Protein AF-A0A9P8I2U4-F1 (afdb_monomer_lite)

Structure (mmCIF, N/CA/C/O backbone):
data_AF-A0A9P8I2U4-F1
#
_entry.id   AF-A0A9P8I2U4-F1
#
loop_
_atom_site.group_PDB
_atom_site.id
_atom_site.type_symbol
_atom_site.label_atom_id
_atom_site.label_alt_id
_atom_site.label_comp_id
_atom_site.label_asym_id
_atom_site.label_entity_id
_atom_site.label_seq_id
_atom_site.pdbx_PDB_ins_code
_atom_site.Cartn_x
_atom_site.Cartn_y
_atom_site.Cartn_z
_atom_site.occupancy
_atom_site.B_iso_or_equiv
_atom_site.auth_seq_id
_atom_site.auth_comp_id
_atom_site.auth_asym_id
_atom_site.auth_atom_id
_atom_site.pdbx_PDB_model_num
ATOM 1 N N . MET A 1 1 ? 5.547 14.149 -91.125 1.00 41.09 1 MET A N 1
ATOM 2 C CA . MET A 1 1 ? 6.626 14.632 -90.232 1.00 41.09 1 MET A CA 1
ATOM 3 C C . MET A 1 1 ? 6.365 14.098 -88.829 1.00 41.09 1 MET A C 1
ATOM 5 O O . MET A 1 1 ? 5.504 14.630 -88.145 1.00 41.09 1 MET A O 1
ATOM 9 N N . TYR A 1 2 ? 7.044 13.021 -88.424 1.00 32.56 2 TYR A N 1
ATOM 10 C CA . TYR A 1 2 ? 6.927 12.451 -87.076 1.00 32.56 2 TYR A CA 1
ATOM 11 C C . TYR A 1 2 ? 8.069 12.975 -86.199 1.00 32.56 2 TYR A C 1
ATOM 13 O O . TYR A 1 2 ? 9.240 12.754 -86.504 1.00 32.56 2 TYR A O 1
ATOM 21 N N . LYS A 1 3 ? 7.724 13.695 -85.126 1.00 40.25 3 LYS A N 1
ATOM 22 C CA . LYS A 1 3 ? 8.670 14.173 -84.111 1.00 40.25 3 LYS A CA 1
ATOM 23 C C . LYS A 1 3 ? 8.868 13.063 -83.074 1.00 40.25 3 LYS A C 1
ATOM 25 O O . LYS A 1 3 ? 7.935 12.682 -82.376 1.00 40.25 3 LYS A O 1
ATOM 30 N N . LYS A 1 4 ? 10.088 12.532 -83.026 1.00 45.44 4 LYS A N 1
ATOM 31 C CA . LYS A 1 4 ? 10.566 11.498 -82.099 1.00 45.44 4 LYS A CA 1
ATOM 32 C C . LYS A 1 4 ? 10.656 12.108 -80.691 1.00 45.44 4 LYS A C 1
ATOM 34 O O . LYS A 1 4 ? 11.435 13.037 -80.490 1.00 45.44 4 LYS A O 1
ATOM 39 N N . LEU A 1 5 ? 9.844 11.637 -79.742 1.00 41.38 5 LEU A N 1
ATOM 40 C CA . LEU A 1 5 ? 9.942 12.037 -78.333 1.00 41.38 5 LEU A CA 1
ATOM 41 C C . LEU A 1 5 ? 11.050 11.223 -77.655 1.00 41.38 5 LEU A C 1
ATOM 43 O O . LEU A 1 5 ? 11.054 9.994 -77.697 1.00 41.38 5 LEU A O 1
ATOM 47 N N . SER A 1 6 ? 12.020 11.947 -77.099 1.00 55.62 6 SER A N 1
ATOM 48 C CA . SER A 1 6 ? 13.193 11.427 -76.399 1.00 55.62 6 SER A CA 1
ATOM 49 C C . SER A 1 6 ? 12.814 10.950 -74.995 1.00 55.62 6 SER A C 1
ATOM 51 O O . SER A 1 6 ? 12.169 11.678 -74.243 1.00 55.62 6 SER A O 1
ATOM 53 N N . SER A 1 7 ? 13.227 9.730 -74.658 1.00 49.22 7 SER A N 1
ATOM 54 C CA . SER A 1 7 ? 13.095 9.110 -73.339 1.00 49.22 7 SER A CA 1
ATOM 55 C C . SER A 1 7 ? 14.056 9.774 -72.348 1.00 49.22 7 SER A C 1
ATOM 57 O O . SER A 1 7 ? 15.265 9.565 -72.431 1.00 49.22 7 SER A O 1
ATOM 59 N N . ALA A 1 8 ? 13.530 10.555 -71.404 1.00 49.94 8 ALA A N 1
ATOM 60 C CA . ALA A 1 8 ? 14.299 11.071 -70.275 1.00 49.94 8 ALA A CA 1
ATOM 61 C C . ALA A 1 8 ? 14.446 9.979 -69.202 1.00 49.94 8 ALA A C 1
ATOM 63 O O . ALA A 1 8 ? 13.454 9.458 -68.693 1.00 49.94 8 ALA A O 1
ATOM 64 N N . ALA A 1 9 ? 15.689 9.619 -68.882 1.00 55.16 9 ALA A N 1
ATOM 65 C CA . ALA A 1 9 ? 16.017 8.672 -67.826 1.00 55.16 9 ALA A CA 1
ATOM 66 C C . ALA A 1 9 ? 15.686 9.273 -66.448 1.00 55.16 9 ALA A C 1
ATOM 68 O O . ALA A 1 9 ? 16.206 10.324 -66.076 1.00 55.16 9 ALA A O 1
ATOM 69 N N . PHE A 1 10 ? 14.819 8.596 -65.694 1.00 48.56 10 PHE A N 1
ATOM 70 C CA . PHE A 1 10 ? 14.560 8.888 -64.287 1.00 48.56 10 PHE A CA 1
ATOM 71 C C . PHE A 1 10 ? 15.729 8.357 -63.445 1.00 48.56 10 PHE A C 1
ATOM 73 O O . PHE A 1 10 ? 15.829 7.155 -63.201 1.00 48.56 10 PHE A O 1
ATOM 80 N N . SER A 1 11 ? 16.613 9.246 -62.994 1.00 51.88 11 SER A N 1
ATOM 81 C CA . SER A 1 11 ? 17.594 8.923 -61.953 1.00 51.88 11 SER A CA 1
ATOM 82 C C . SER A 1 11 ? 16.882 8.820 -60.605 1.00 51.88 11 SER A C 1
ATOM 84 O O . SER A 1 11 ? 16.356 9.812 -60.099 1.00 51.88 11 SER A O 1
ATOM 86 N N . GLN A 1 12 ? 16.851 7.619 -60.022 1.00 56.97 12 GLN A N 1
ATOM 87 C CA . GLN A 1 12 ? 16.386 7.419 -58.649 1.00 56.97 12 GLN A CA 1
ATOM 88 C C . GLN A 1 12 ? 17.322 8.151 -57.671 1.00 56.97 12 GLN A C 1
ATOM 90 O O . GLN A 1 12 ? 18.536 7.945 -57.731 1.00 56.97 12 GLN A O 1
ATOM 95 N N . PRO A 1 13 ? 16.796 8.979 -56.751 1.00 58.47 13 PRO A N 1
ATOM 96 C CA . PRO A 1 13 ? 17.609 9.577 -55.704 1.00 58.47 13 PRO A CA 1
ATOM 97 C C . PRO A 1 13 ? 18.122 8.483 -54.758 1.00 58.47 13 PRO A C 1
ATOM 99 O O . PRO A 1 13 ? 17.340 7.729 -54.176 1.00 58.47 13 PRO A O 1
ATOM 102 N N . GLN A 1 14 ? 19.447 8.406 -54.606 1.00 59.34 14 GLN A N 1
ATOM 103 C CA . GLN A 1 14 ? 20.114 7.632 -53.560 1.00 59.34 14 GLN A CA 1
ATOM 104 C C . GLN A 1 14 ? 19.562 8.079 -52.200 1.00 59.34 14 GLN A C 1
ATOM 106 O O . GLN A 1 14 ? 19.830 9.191 -51.746 1.00 59.34 14 GLN A O 1
ATOM 111 N N . ARG A 1 15 ? 18.765 7.219 -51.555 1.00 54.53 15 ARG A N 1
ATOM 112 C CA . ARG A 1 15 ? 18.375 7.392 -50.153 1.00 54.53 15 ARG A CA 1
ATOM 113 C C . ARG A 1 15 ? 19.651 7.381 -49.319 1.00 54.53 15 ARG A C 1
ATOM 115 O O . ARG A 1 15 ? 20.286 6.337 -49.188 1.00 54.53 15 ARG A O 1
ATOM 122 N N . ALA A 1 16 ? 20.012 8.542 -48.778 1.00 62.97 16 ALA A N 1
ATOM 123 C CA . ALA A 1 16 ? 20.972 8.635 -47.692 1.00 62.97 16 ALA A CA 1
ATOM 124 C C . ALA A 1 16 ? 20.535 7.652 -46.599 1.00 62.97 16 ALA A C 1
ATOM 126 O O . ALA A 1 16 ? 19.365 7.652 -46.205 1.00 62.97 16 ALA A O 1
ATOM 127 N N . ALA A 1 17 ? 21.448 6.775 -46.182 1.00 59.56 17 ALA A N 1
ATOM 128 C CA . ALA A 1 17 ? 21.233 5.885 -45.055 1.00 59.56 17 ALA A CA 1
ATOM 129 C C . ALA A 1 17 ? 20.883 6.762 -43.849 1.00 59.56 17 ALA A C 1
ATOM 131 O O . ALA A 1 17 ? 21.724 7.506 -43.353 1.00 59.56 17 ALA A O 1
ATOM 132 N N . GLN A 1 18 ? 19.610 6.755 -43.457 1.00 59.97 18 GLN A N 1
ATOM 133 C CA . GLN A 1 18 ? 19.186 7.370 -42.211 1.00 59.97 18 GLN A CA 1
ATOM 134 C C . GLN A 1 18 ? 19.872 6.586 -41.101 1.00 59.97 18 GLN A C 1
ATOM 136 O O . GLN A 1 18 ? 19.628 5.385 -40.976 1.00 59.97 18 GLN A O 1
ATOM 141 N N . ASP A 1 19 ? 20.740 7.261 -40.346 1.00 59.25 19 ASP A N 1
ATOM 142 C CA . ASP A 1 19 ? 21.251 6.771 -39.071 1.00 59.25 19 ASP A CA 1
ATOM 143 C C . ASP A 1 19 ? 20.052 6.318 -38.245 1.00 59.25 19 ASP A C 1
ATOM 145 O O . ASP A 1 19 ? 19.249 7.131 -37.781 1.00 59.25 19 ASP A O 1
ATOM 149 N N . VAL A 1 20 ? 19.878 5.001 -38.141 1.00 71.44 20 VAL A N 1
ATOM 150 C CA . VAL A 1 20 ? 18.867 4.412 -37.276 1.00 71.44 20 VAL A CA 1
ATOM 151 C C . VAL A 1 20 ? 19.338 4.732 -35.861 1.00 71.44 20 VAL A C 1
ATOM 153 O O . VAL A 1 20 ? 20.399 4.237 -35.474 1.00 71.44 20 VAL A O 1
ATOM 156 N N . PRO A 1 21 ? 18.624 5.580 -35.098 1.00 66.94 21 PRO A N 1
ATOM 157 C CA . PRO A 1 21 ? 19.019 5.881 -33.735 1.00 66.94 21 PRO A CA 1
ATOM 158 C C . PRO A 1 21 ? 19.098 4.561 -32.973 1.00 66.94 21 PRO A C 1
ATOM 160 O O . PRO A 1 21 ? 18.118 3.814 -32.902 1.00 66.94 21 PRO A O 1
ATOM 163 N N . VAL A 1 22 ? 20.292 4.254 -32.463 1.00 69.00 22 VAL A N 1
ATOM 164 C CA . VAL A 1 22 ? 20.519 3.085 -31.616 1.00 69.00 22 VAL A CA 1
ATOM 165 C C . VAL A 1 22 ? 19.518 3.185 -30.464 1.00 69.00 22 VAL A C 1
ATOM 167 O O . VAL A 1 22 ? 19.488 4.222 -29.792 1.00 69.00 22 VAL A O 1
ATOM 170 N N . PRO A 1 23 ? 18.649 2.175 -30.260 1.00 63.41 23 PRO A N 1
ATOM 171 C CA . PRO A 1 23 ? 17.709 2.192 -29.153 1.00 63.41 23 PRO A CA 1
ATOM 172 C C . PRO A 1 23 ? 18.491 2.419 -27.858 1.00 63.41 23 PRO A C 1
ATOM 174 O O . PRO A 1 23 ? 19.541 1.792 -27.699 1.00 63.41 23 PRO A O 1
ATOM 177 N N . PRO A 1 24 ? 18.029 3.294 -26.949 1.00 64.38 24 PRO A N 1
ATOM 178 C CA . PRO A 1 24 ? 18.710 3.500 -25.679 1.00 64.38 24 PRO A CA 1
ATOM 179 C C . PRO A 1 24 ? 18.925 2.142 -25.009 1.00 64.38 24 PRO A C 1
ATOM 181 O O . PRO A 1 24 ? 17.968 1.382 -24.827 1.00 64.38 24 PRO A O 1
ATOM 184 N N . GLU A 1 25 ? 20.185 1.819 -24.702 1.00 57.88 25 GLU A N 1
ATOM 185 C CA . GLU A 1 25 ? 20.519 0.613 -23.954 1.00 57.88 25 GLU A CA 1
ATOM 186 C C . GLU A 1 25 ? 19.756 0.670 -22.634 1.00 57.88 25 GLU A C 1
ATOM 188 O O . GLU A 1 25 ? 19.895 1.609 -21.847 1.00 57.88 25 GLU A O 1
ATOM 193 N N . ILE A 1 26 ? 18.878 -0.310 -22.425 1.00 53.03 26 ILE A N 1
ATOM 194 C CA . ILE A 1 26 ? 18.174 -0.440 -21.156 1.00 53.03 26 ILE A CA 1
ATOM 195 C C . ILE A 1 26 ? 19.259 -0.661 -20.102 1.00 53.03 26 ILE A C 1
ATOM 197 O O . ILE A 1 26 ? 20.083 -1.558 -20.308 1.00 53.03 26 ILE A O 1
ATOM 201 N N . PRO A 1 27 ? 19.288 0.126 -19.009 1.00 58.53 27 PRO A N 1
ATOM 202 C CA . PRO A 1 27 ? 20.256 -0.079 -17.944 1.00 58.53 27 PRO A CA 1
ATOM 203 C C . PRO A 1 27 ? 20.257 -1.555 -17.560 1.00 58.53 27 PRO A C 1
ATOM 205 O O . PRO A 1 27 ? 19.211 -2.134 -17.271 1.00 58.53 27 PRO A O 1
ATOM 208 N N . SER A 1 28 ? 21.436 -2.169 -17.633 1.00 61.59 28 SER A N 1
ATOM 209 C CA . SER A 1 28 ? 21.605 -3.622 -17.621 1.00 61.59 28 SER A CA 1
ATOM 210 C C . SER A 1 28 ? 21.180 -4.287 -16.312 1.00 61.59 28 SER A C 1
ATOM 212 O O . SER A 1 28 ? 21.178 -5.514 -16.253 1.00 61.59 28 SER A O 1
ATOM 214 N N . GLN A 1 29 ? 20.860 -3.499 -15.280 1.00 72.25 29 GLN A N 1
ATOM 215 C CA . GLN A 1 29 ? 20.412 -3.953 -13.967 1.00 72.25 29 GLN A CA 1
ATOM 216 C C . GLN A 1 29 ? 19.465 -2.906 -13.361 1.00 72.25 29 GLN A C 1
ATOM 218 O O . GLN A 1 29 ? 19.844 -1.743 -13.196 1.00 72.25 29 GLN A O 1
ATOM 223 N N . PHE A 1 30 ? 18.231 -3.300 -13.038 1.00 78.25 30 PHE A N 1
ATOM 224 C CA . PHE A 1 30 ? 17.301 -2.482 -12.256 1.00 78.25 30 PHE A CA 1
ATOM 225 C C . PHE A 1 30 ? 17.379 -2.934 -10.793 1.00 78.25 30 PHE A C 1
ATOM 227 O O . PHE A 1 30 ? 17.382 -4.129 -10.498 1.00 78.25 30 PHE A O 1
ATOM 234 N N . SER A 1 31 ? 17.465 -1.985 -9.861 1.00 84.19 31 SER A N 1
ATOM 235 C CA . SER A 1 31 ? 17.524 -2.286 -8.430 1.00 84.19 31 SER A CA 1
ATOM 236 C C . SER A 1 31 ? 16.877 -1.181 -7.605 1.00 84.19 31 SER A C 1
ATOM 238 O O . SER A 1 31 ? 16.944 -0.007 -7.972 1.00 84.19 31 SER A O 1
ATOM 240 N N . PHE A 1 32 ? 16.259 -1.555 -6.486 1.00 86.19 32 PHE A N 1
ATOM 241 C CA . PHE A 1 32 ? 15.731 -0.618 -5.498 1.00 86.19 32 PHE A CA 1
ATOM 242 C C . PHE A 1 32 ? 15.808 -1.196 -4.082 1.00 86.19 32 PHE A C 1
ATOM 244 O O . PHE A 1 32 ? 15.853 -2.410 -3.878 1.00 86.19 32 PHE A O 1
ATOM 251 N N . LEU A 1 33 ? 15.831 -0.300 -3.096 1.00 88.62 33 LEU A N 1
ATOM 252 C CA . LEU A 1 33 ? 15.773 -0.630 -1.676 1.00 88.62 33 LEU A CA 1
ATOM 253 C C . LEU A 1 33 ? 14.359 -0.392 -1.155 1.00 88.62 33 LEU A C 1
ATOM 255 O O . LEU A 1 33 ? 13.717 0.582 -1.550 1.00 88.62 33 LEU A O 1
ATOM 259 N N . PHE A 1 34 ? 13.885 -1.251 -0.260 1.00 89.56 34 PHE A N 1
ATOM 260 C CA . PHE A 1 34 ? 12.588 -1.067 0.381 1.00 89.56 34 PHE A CA 1
ATOM 261 C C . PHE A 1 34 ? 12.554 -1.674 1.783 1.00 89.56 34 PHE A C 1
ATOM 263 O O . PHE A 1 34 ? 13.222 -2.668 2.066 1.00 89.56 34 PHE A O 1
ATOM 270 N N . GLN A 1 35 ? 11.752 -1.071 2.654 1.00 89.12 35 GLN A N 1
ATOM 271 C CA . GLN A 1 35 ? 11.532 -1.503 4.030 1.00 89.12 35 GLN A CA 1
ATOM 272 C C . GLN A 1 35 ? 10.028 -1.535 4.295 1.00 89.12 35 GLN A C 1
ATOM 274 O O . GLN A 1 35 ? 9.306 -0.628 3.883 1.00 89.12 35 GLN A O 1
ATOM 279 N N . VAL A 1 36 ? 9.567 -2.570 4.995 1.00 89.81 36 VAL A N 1
ATOM 280 C CA . VAL A 1 36 ? 8.177 -2.692 5.451 1.00 89.81 36 VAL A CA 1
ATOM 281 C C . VAL A 1 36 ? 8.183 -2.703 6.972 1.00 89.81 36 VAL A C 1
ATOM 283 O O . VAL A 1 36 ? 8.644 -3.664 7.581 1.00 89.81 36 VAL A O 1
ATOM 286 N N . SER A 1 37 ? 7.688 -1.628 7.576 1.00 90.44 37 SER A N 1
ATOM 287 C CA . SER A 1 37 ? 7.693 -1.432 9.028 1.00 90.44 37 SER A CA 1
ATOM 288 C C . SER A 1 37 ? 6.282 -1.609 9.595 1.00 90.44 37 SER A C 1
ATOM 290 O O . SER A 1 37 ? 5.377 -0.897 9.153 1.00 90.44 37 SER A O 1
ATOM 292 N N . PRO A 1 38 ? 6.064 -2.516 10.567 1.00 91.62 38 PRO A N 1
ATOM 293 C CA . PRO A 1 38 ? 4.777 -2.631 11.241 1.00 91.62 38 PRO A CA 1
ATOM 294 C C . PRO A 1 38 ? 4.391 -1.328 11.950 1.00 91.62 38 PRO A C 1
ATOM 296 O O . PRO A 1 38 ? 5.201 -0.717 12.656 1.00 91.62 38 PRO A O 1
ATOM 299 N N . LEU A 1 39 ? 3.135 -0.919 11.770 1.00 92.56 39 LEU A N 1
ATOM 300 C CA . LEU A 1 39 ? 2.541 0.251 12.412 1.00 92.56 39 LEU A CA 1
ATOM 301 C C . LEU A 1 39 ? 1.398 -0.185 13.325 1.00 92.56 39 LEU A C 1
ATOM 303 O O . LEU A 1 39 ? 0.452 -0.835 12.885 1.00 92.56 39 LEU A O 1
ATOM 307 N N . ASN A 1 40 ? 1.460 0.234 14.586 1.00 93.38 40 ASN A N 1
ATOM 308 C CA . ASN A 1 40 ? 0.453 -0.069 15.592 1.00 93.38 40 ASN A CA 1
ATOM 309 C C . ASN A 1 40 ? -0.245 1.228 16.041 1.00 93.38 40 ASN A C 1
ATOM 311 O O . ASN A 1 40 ? 0.412 2.133 16.565 1.00 93.38 40 ASN A O 1
ATOM 315 N N . PRO A 1 41 ? -1.572 1.354 15.861 1.00 93.44 41 PRO A N 1
ATOM 316 C CA . PRO A 1 41 ? -2.332 2.468 16.414 1.00 93.44 41 PRO A CA 1
ATOM 317 C C . PRO A 1 41 ? -2.278 2.489 17.949 1.00 93.44 41 PRO A C 1
ATOM 319 O O . PRO A 1 41 ? -2.489 1.472 18.608 1.00 93.44 41 PRO A O 1
ATOM 322 N N . ASN A 1 42 ? -2.057 3.666 18.530 1.00 93.44 42 ASN A N 1
ATOM 323 C CA . ASN A 1 42 ? -2.053 3.908 19.967 1.00 93.44 42 ASN A CA 1
ATOM 324 C C . ASN A 1 42 ? -3.258 4.767 20.375 1.00 93.44 42 ASN A C 1
ATOM 326 O O . ASN A 1 42 ? -3.236 5.998 20.304 1.00 93.44 42 ASN A O 1
ATOM 330 N N . TYR A 1 43 ? -4.305 4.099 20.859 1.00 93.38 43 TYR A N 1
ATOM 331 C CA . TYR A 1 43 ? -5.567 4.744 21.227 1.00 93.38 43 TYR A CA 1
ATOM 332 C C . TYR A 1 43 ? -5.546 5.486 22.570 1.00 93.38 43 TYR A C 1
ATOM 334 O O . TYR A 1 43 ? -6.550 6.085 22.948 1.00 93.38 43 TYR A O 1
ATOM 342 N N . ASN A 1 44 ? -4.412 5.499 23.278 1.00 94.44 44 ASN A N 1
ATOM 343 C CA . ASN A 1 44 ? -4.251 6.354 24.456 1.00 94.44 44 ASN A CA 1
ATOM 344 C C . ASN A 1 44 ? -4.102 7.835 24.071 1.00 94.44 44 ASN A C 1
ATOM 346 O O . ASN A 1 44 ? -4.380 8.707 24.892 1.00 94.44 44 ASN A O 1
ATOM 350 N N . TYR A 1 45 ? -3.668 8.125 22.837 1.00 91.44 45 TYR A N 1
ATOM 351 C CA . TYR A 1 45 ? -3.490 9.494 22.344 1.00 91.44 45 TYR A CA 1
ATOM 352 C C . TYR A 1 45 ? -4.672 10.002 21.527 1.00 91.44 45 TYR A C 1
ATOM 354 O O . TYR A 1 45 ? -5.007 11.183 21.612 1.00 91.44 45 TYR A O 1
ATOM 362 N N . GLN A 1 46 ? -5.320 9.119 20.770 1.00 91.19 46 GLN A N 1
ATOM 363 C CA . GLN A 1 46 ? -6.497 9.458 19.989 1.00 91.19 46 GLN A CA 1
ATOM 364 C C . GLN A 1 46 ? -7.544 8.357 20.087 1.00 91.19 46 GLN A C 1
ATOM 366 O O . GLN A 1 46 ? -7.272 7.192 19.810 1.00 91.19 46 GLN A O 1
ATOM 371 N N . ILE A 1 47 ? -8.769 8.747 20.434 1.00 92.81 47 ILE A N 1
ATOM 372 C CA . ILE A 1 47 ? -9.914 7.837 20.478 1.00 92.81 47 ILE A CA 1
ATOM 373 C C . ILE A 1 47 ? -10.155 7.256 19.079 1.00 92.81 47 ILE A C 1
ATOM 375 O O . ILE A 1 47 ? -9.999 7.949 18.071 1.00 92.81 47 ILE A O 1
ATOM 379 N N . ARG A 1 48 ? -10.555 5.979 19.027 1.00 93.38 48 ARG A N 1
ATOM 380 C CA . ARG A 1 48 ? -10.944 5.276 17.796 1.00 93.38 48 ARG A CA 1
ATOM 381 C C . ARG A 1 48 ? -11.858 6.160 16.939 1.00 93.38 48 ARG A C 1
ATOM 383 O O . ARG A 1 48 ? -12.898 6.619 17.408 1.00 93.38 48 ARG A O 1
ATOM 390 N N . ARG A 1 49 ? -11.474 6.363 15.679 1.00 94.12 49 ARG A N 1
ATOM 391 C CA . ARG A 1 49 ? -12.254 7.118 14.694 1.00 94.12 49 ARG A CA 1
ATOM 392 C C . ARG A 1 49 ? -13.116 6.173 13.867 1.00 94.12 49 ARG A C 1
ATOM 394 O O . ARG A 1 49 ? -12.778 5.000 13.699 1.00 94.12 49 ARG A O 1
ATOM 401 N N . ALA A 1 50 ? -14.208 6.712 13.345 1.00 95.00 50 ALA A N 1
ATOM 402 C CA . ALA A 1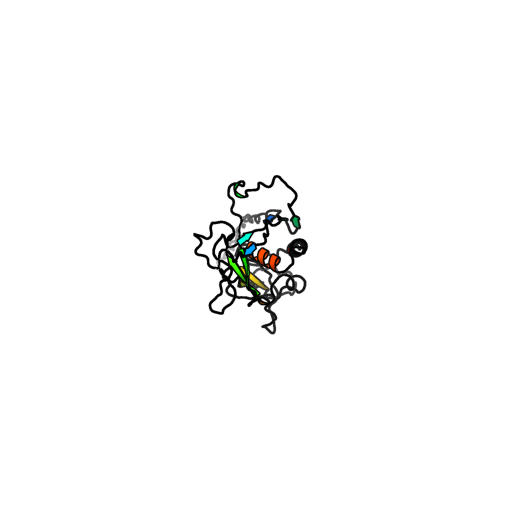 50 ? -15.063 6.032 12.391 1.00 95.00 50 ALA A CA 1
ATOM 403 C C . ALA A 1 50 ? -15.505 6.999 11.286 1.00 95.00 50 ALA A C 1
ATOM 405 O O . ALA A 1 50 ? -15.562 8.211 11.513 1.00 95.00 50 ALA A O 1
ATOM 406 N N . ASP A 1 51 ? -15.781 6.465 10.100 1.00 93.44 51 ASP A N 1
ATOM 407 C CA . ASP A 1 51 ? -16.401 7.203 9.001 1.00 93.44 51 ASP A CA 1
ATOM 408 C C . ASP A 1 51 ? -17.916 7.394 9.229 1.00 93.44 51 ASP A C 1
ATOM 410 O O . ASP A 1 51 ? -18.476 6.973 10.245 1.00 93.44 51 ASP A O 1
ATOM 414 N N . LEU A 1 52 ? -18.602 8.034 8.275 1.00 93.00 52 LEU A N 1
ATOM 415 C CA . LEU A 1 52 ? -20.050 8.282 8.353 1.00 93.00 52 LEU A CA 1
ATOM 416 C C . LEU A 1 52 ? -20.898 6.999 8.383 1.00 93.00 52 LEU A C 1
ATOM 418 O O . LEU A 1 52 ? -22.043 7.037 8.825 1.00 93.00 52 LEU A O 1
ATOM 422 N N . SER A 1 53 ? -20.351 5.877 7.915 1.00 93.19 53 SER A N 1
ATOM 423 C CA . SER A 1 53 ? -20.995 4.561 7.951 1.00 93.19 53 SER A CA 1
ATOM 424 C C . SER A 1 53 ? -20.657 3.756 9.212 1.00 93.19 53 SER A C 1
ATOM 426 O O . SER A 1 53 ? -21.160 2.648 9.386 1.00 93.19 53 SER A O 1
ATOM 428 N N . GLY A 1 54 ? -19.832 4.307 10.109 1.00 94.19 54 GLY A N 1
ATOM 429 C CA . GLY A 1 54 ? -19.358 3.627 11.312 1.00 94.19 54 GLY A CA 1
ATOM 430 C C . GLY A 1 54 ? -18.159 2.700 11.079 1.00 94.19 54 GLY A C 1
ATOM 431 O O . GLY A 1 54 ? -17.722 2.043 12.026 1.00 94.19 54 GLY A O 1
ATOM 432 N N . GLY A 1 55 ? -17.612 2.655 9.860 1.00 93.81 55 GLY A N 1
ATOM 433 C CA . GLY A 1 55 ? -16.412 1.889 9.530 1.00 93.81 55 GLY A CA 1
ATOM 434 C C . GLY A 1 55 ? -15.181 2.487 10.203 1.00 93.81 55 GLY A C 1
ATOM 435 O O . GLY A 1 55 ? -15.073 3.705 10.345 1.00 93.81 55 GLY A O 1
ATOM 436 N N . TRP A 1 56 ? -14.246 1.649 10.649 1.00 95.12 56 TRP A N 1
ATOM 437 C CA . TRP A 1 56 ? -13.058 2.117 11.360 1.00 95.12 56 TRP A CA 1
ATOM 438 C C . TRP A 1 56 ? -12.187 3.028 10.487 1.00 95.12 56 TRP A C 1
ATOM 440 O O . TRP A 1 56 ? -11.959 2.732 9.315 1.00 95.12 56 TRP A O 1
ATOM 450 N N . LEU A 1 57 ? -11.649 4.100 11.072 1.00 95.12 57 LEU A N 1
ATOM 451 C CA . LEU A 1 57 ? -10.628 4.939 10.445 1.00 95.12 57 LEU A CA 1
ATOM 452 C C . LEU A 1 57 ? -9.350 4.951 11.292 1.00 95.12 57 LEU A C 1
ATOM 454 O O . LEU A 1 57 ? -9.442 5.030 12.527 1.00 95.12 57 LEU A O 1
ATOM 458 N N . PRO A 1 58 ? -8.159 4.955 10.666 1.00 94.44 58 PRO A N 1
ATOM 459 C CA . PRO A 1 58 ? -6.929 5.101 11.417 1.00 94.44 58 PRO A CA 1
ATOM 460 C C . PRO A 1 58 ? -6.842 6.477 12.108 1.00 94.44 58 PRO A C 1
ATOM 462 O O . PRO A 1 58 ? -7.493 7.453 11.691 1.00 94.44 58 PRO A O 1
ATOM 465 N N . PRO A 1 59 ? -6.021 6.584 13.169 1.00 93.06 59 PRO A N 1
ATOM 466 C CA . PRO A 1 59 ? -5.668 7.870 13.761 1.00 93.06 59 PRO A CA 1
ATOM 467 C C . PRO A 1 59 ? -5.122 8.862 12.715 1.00 93.06 59 PRO A C 1
ATOM 469 O O . PRO A 1 59 ? -4.654 8.472 11.649 1.00 93.06 59 PRO A O 1
ATOM 472 N N . ASN A 1 60 ? -5.191 10.161 12.985 1.00 90.25 60 ASN A N 1
ATOM 473 C CA . ASN A 1 60 ? -4.590 11.206 12.141 1.00 90.25 60 ASN A CA 1
ATOM 474 C C . ASN A 1 60 ? -3.561 12.061 12.895 1.00 90.25 60 ASN A C 1
ATOM 476 O O . ASN A 1 60 ? -3.086 13.062 12.367 1.00 90.25 60 ASN A O 1
ATOM 480 N N . GLU A 1 61 ? -3.197 11.664 14.115 1.00 87.94 61 GLU A N 1
ATOM 481 C CA . GLU A 1 61 ? -2.138 12.306 14.892 1.00 87.94 61 GLU A CA 1
ATOM 482 C C . GLU A 1 61 ? -0.873 11.429 14.910 1.00 87.94 61 GLU A C 1
ATOM 484 O O . GLU A 1 61 ? -0.996 10.250 15.247 1.00 87.94 61 GLU A O 1
ATOM 489 N N . PRO A 1 62 ? 0.339 11.973 14.656 1.00 86.62 62 PRO A N 1
ATOM 490 C CA . PRO A 1 62 ? 1.589 11.197 14.660 1.00 86.62 62 PRO A CA 1
ATOM 491 C C . PRO A 1 62 ? 1.809 10.358 15.912 1.00 86.62 62 PRO A C 1
ATOM 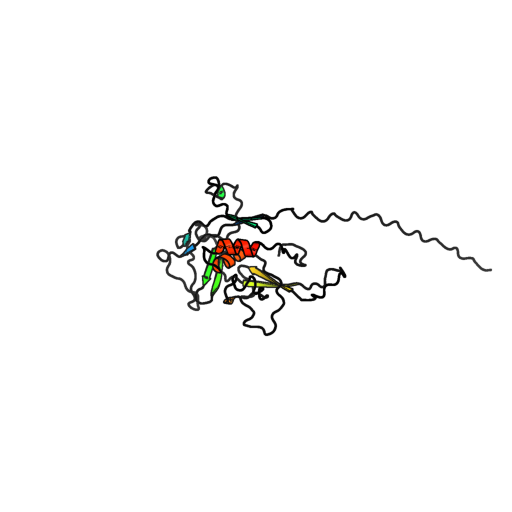493 O O . PRO A 1 62 ? 2.101 9.169 15.851 1.00 86.62 62 PRO A O 1
ATOM 496 N N . ARG A 1 63 ? 1.592 10.978 17.077 1.00 89.12 63 ARG A N 1
ATOM 497 C CA . ARG A 1 63 ? 1.753 10.348 18.395 1.00 89.12 63 ARG A CA 1
ATOM 498 C C . ARG A 1 63 ? 0.826 9.151 18.627 1.00 89.12 63 ARG A C 1
ATOM 500 O O . ARG A 1 63 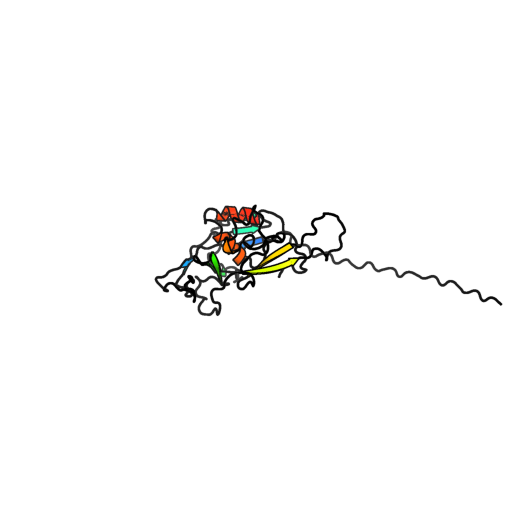? 1.039 8.390 19.563 1.00 89.12 63 ARG A O 1
ATOM 507 N N . SER A 1 64 ? -0.197 8.986 17.791 1.00 92.69 64 SER A N 1
ATOM 508 C CA . SER A 1 64 ? -1.138 7.870 17.855 1.00 92.69 64 SER A CA 1
ATOM 509 C C . SER A 1 64 ? -0.653 6.649 17.077 1.00 92.69 64 SER A C 1
ATOM 511 O O . SER A 1 64 ? -1.444 5.741 16.837 1.00 92.69 64 SER A O 1
ATOM 513 N N . PHE A 1 65 ? 0.625 6.602 16.697 1.00 92.50 65 PHE A N 1
ATOM 514 C CA . PHE A 1 65 ? 1.250 5.451 16.059 1.00 92.50 65 PHE A CA 1
ATOM 515 C C . PHE A 1 65 ? 2.540 5.071 16.779 1.00 92.50 65 PHE A C 1
ATOM 517 O O . PHE A 1 65 ? 3.356 5.923 17.127 1.00 92.50 65 PHE A O 1
ATOM 524 N N . THR A 1 66 ? 2.745 3.772 16.977 1.00 91.50 66 THR A N 1
ATOM 525 C CA . THR A 1 66 ? 4.060 3.208 17.276 1.00 91.50 66 THR A CA 1
ATOM 526 C C . THR A 1 66 ? 4.548 2.429 16.061 1.00 91.50 66 THR A C 1
ATOM 528 O O . THR A 1 66 ? 3.785 1.705 15.418 1.00 91.50 66 THR A O 1
ATOM 531 N N . ARG A 1 67 ? 5.824 2.615 15.721 1.00 89.44 67 ARG A N 1
ATOM 532 C CA . ARG A 1 67 ? 6.471 1.984 14.569 1.00 89.44 67 ARG A CA 1
ATOM 533 C C . ARG A 1 67 ? 7.519 1.000 15.054 1.00 89.44 67 ARG A C 1
ATOM 535 O O . ARG A 1 67 ? 8.407 1.372 15.820 1.00 89.44 67 ARG A O 1
ATOM 542 N N . GLU A 1 68 ? 7.443 -0.224 14.561 1.00 88.69 68 GLU A N 1
ATOM 543 C CA . GLU A 1 68 ? 8.507 -1.208 14.715 1.00 88.69 68 GLU A CA 1
ATOM 544 C C . GLU A 1 68 ? 9.415 -1.148 13.488 1.00 88.69 68 GLU A C 1
ATOM 546 O O . GLU A 1 68 ? 8.943 -1.011 12.360 1.00 88.69 68 GLU A O 1
ATOM 551 N N . SER A 1 69 ? 10.732 -1.201 13.693 1.00 84.38 69 SER A N 1
ATOM 552 C CA . SER A 1 69 ? 11.664 -1.178 12.566 1.00 84.38 69 SER A CA 1
ATOM 553 C C . SER A 1 69 ? 11.576 -2.493 11.805 1.00 84.38 69 SER A C 1
ATOM 555 O O . SER A 1 69 ? 11.941 -3.542 12.334 1.00 84.38 69 SER A O 1
ATOM 557 N N . GLY A 1 70 ? 11.137 -2.422 10.550 1.00 83.75 70 GLY A N 1
ATOM 558 C CA . GLY A 1 70 ? 11.185 -3.557 9.643 1.00 83.75 70 GLY A CA 1
ATOM 559 C C . GLY A 1 70 ? 12.602 -3.870 9.151 1.00 83.75 70 GLY A C 1
ATOM 560 O O . GLY A 1 70 ? 13.477 -3.000 9.204 1.00 83.75 70 GLY A O 1
ATOM 561 N N . PRO A 1 71 ? 12.836 -5.081 8.633 1.00 83.62 71 PRO A N 1
ATOM 562 C CA . PRO A 1 71 ? 14.043 -5.406 7.879 1.00 83.62 71 PRO A CA 1
ATOM 563 C C . PRO A 1 71 ? 14.127 -4.620 6.562 1.00 83.62 71 PRO A C 1
ATOM 565 O O . PRO A 1 71 ? 13.107 -4.280 5.955 1.00 83.62 71 PRO A O 1
ATOM 568 N N . LEU A 1 72 ? 15.353 -4.346 6.107 1.00 85.69 72 LEU A N 1
ATOM 569 C CA . LEU A 1 72 ? 15.596 -3.715 4.810 1.00 85.69 72 LEU A CA 1
ATOM 570 C C . LEU A 1 72 ? 15.880 -4.770 3.746 1.00 85.69 72 LEU A C 1
ATOM 572 O O . LEU A 1 72 ? 16.706 -5.663 3.944 1.00 85.69 72 LEU A O 1
ATOM 576 N N . TYR A 1 73 ? 15.283 -4.592 2.575 1.00 85.94 73 TYR A N 1
ATOM 577 C CA . TYR A 1 73 ? 15.500 -5.447 1.422 1.00 85.94 73 TYR A CA 1
ATOM 578 C C . TYR A 1 73 ? 16.069 -4.670 0.243 1.00 85.94 73 TYR A C 1
ATOM 580 O O . TYR A 1 73 ? 15.808 -3.479 0.056 1.00 85.94 73 TYR A O 1
ATOM 588 N N . ARG A 1 74 ? 16.827 -5.384 -0.586 1.00 87.31 74 ARG A N 1
ATOM 589 C CA . ARG A 1 74 ? 17.211 -4.973 -1.931 1.00 87.31 74 ARG A CA 1
ATOM 590 C C . ARG A 1 74 ? 16.516 -5.881 -2.922 1.00 87.31 74 ARG A C 1
ATOM 592 O O . ARG A 1 74 ? 16.655 -7.096 -2.845 1.00 87.31 74 ARG A O 1
ATOM 599 N N . TRP A 1 75 ? 15.826 -5.278 -3.873 1.00 87.38 75 TRP A N 1
ATOM 600 C CA . TRP A 1 75 ? 15.421 -5.954 -5.090 1.00 87.38 75 TRP A CA 1
ATOM 601 C C . TRP A 1 75 ? 16.455 -5.672 -6.184 1.00 87.38 75 TRP A C 1
ATOM 603 O O . TRP A 1 75 ? 16.831 -4.514 -6.364 1.00 87.38 75 TRP A O 1
ATOM 613 N N . THR A 1 76 ? 16.906 -6.690 -6.917 1.00 83.81 76 THR A N 1
ATOM 614 C CA . THR A 1 76 ? 17.790 -6.549 -8.088 1.00 83.81 76 THR A CA 1
ATOM 615 C C . THR A 1 76 ? 17.435 -7.599 -9.134 1.00 83.81 76 THR A C 1
ATOM 617 O O . THR A 1 76 ? 17.605 -8.791 -8.890 1.00 83.81 76 THR A O 1
ATOM 620 N N . ASP A 1 77 ? 16.948 -7.175 -10.301 1.00 77.50 77 ASP A N 1
ATOM 621 C CA . ASP A 1 77 ? 16.646 -8.044 -11.455 1.00 77.50 77 ASP A CA 1
ATOM 622 C C . ASP A 1 77 ? 15.854 -9.326 -11.122 1.00 77.50 77 ASP A C 1
ATOM 624 O O . ASP A 1 77 ? 16.100 -10.414 -11.659 1.00 77.50 77 ASP A O 1
ATOM 628 N N . GLY A 1 78 ? 14.882 -9.177 -10.224 1.00 75.06 78 GLY A N 1
ATOM 629 C CA . GLY A 1 78 ? 13.987 -10.231 -9.757 1.00 75.06 78 GLY A CA 1
ATOM 630 C C . GLY A 1 78 ? 14.436 -10.927 -8.473 1.00 75.06 78 GLY A C 1
ATOM 631 O O . GLY A 1 78 ? 13.682 -11.695 -7.896 1.00 75.06 78 GLY A O 1
ATOM 632 N N . VAL A 1 79 ? 15.638 -10.659 -7.973 1.00 79.38 79 VAL A N 1
ATOM 633 C CA . VAL A 1 79 ? 16.134 -11.256 -6.728 1.00 79.38 79 VAL A CA 1
ATOM 634 C C . VAL A 1 79 ? 15.861 -10.313 -5.561 1.00 79.38 79 VAL A C 1
ATOM 636 O O . VAL A 1 79 ? 16.128 -9.118 -5.665 1.00 79.38 79 VAL A O 1
ATOM 639 N N . VAL A 1 80 ? 15.329 -10.844 -4.454 1.00 83.00 80 VAL A N 1
ATOM 640 C CA . VAL A 1 80 ? 15.118 -10.097 -3.203 1.00 83.00 80 VAL A CA 1
ATOM 641 C C . VAL A 1 80 ? 16.082 -10.593 -2.131 1.00 83.00 80 VAL A C 1
ATOM 643 O O . VAL A 1 80 ? 15.941 -11.704 -1.605 1.00 83.00 80 VAL A O 1
ATOM 646 N N . ASP A 1 81 ? 17.013 -9.720 -1.762 1.00 85.56 81 ASP A N 1
ATOM 647 C CA . ASP A 1 81 ? 18.011 -9.951 -0.727 1.00 85.56 81 ASP A CA 1
ATOM 648 C C . ASP A 1 81 ? 17.695 -9.132 0.518 1.00 85.56 81 ASP A C 1
ATOM 650 O O . ASP A 1 81 ? 17.390 -7.942 0.454 1.00 85.56 81 ASP A O 1
ATOM 654 N N . CYS A 1 82 ? 17.796 -9.774 1.675 1.00 85.38 82 CYS A N 1
ATOM 655 C CA . CYS A 1 82 ? 17.651 -9.100 2.952 1.00 85.38 82 CYS A CA 1
ATOM 656 C C . CYS A 1 82 ? 19.002 -8.498 3.365 1.00 85.38 82 CYS A C 1
ATOM 658 O O . CYS A 1 82 ? 20.003 -9.210 3.423 1.00 85.38 82 CYS A O 1
ATOM 660 N N . ILE A 1 83 ? 19.042 -7.198 3.666 1.00 85.50 83 ILE A N 1
ATOM 661 C CA . ILE A 1 83 ? 20.269 -6.444 3.986 1.00 85.50 83 ILE A CA 1
ATOM 662 C C . ILE A 1 83 ? 20.483 -6.351 5.507 1.00 85.50 83 ILE A C 1
ATOM 664 O O . ILE A 1 83 ? 21.259 -5.530 5.987 1.00 85.50 83 ILE A O 1
ATOM 668 N N . ASN A 1 84 ? 19.833 -7.220 6.289 1.00 65.94 84 ASN A N 1
ATOM 669 C CA . ASN A 1 84 ? 19.833 -7.231 7.761 1.00 65.94 84 ASN A CA 1
ATOM 670 C C . ASN A 1 84 ? 21.211 -7.422 8.439 1.00 65.94 84 ASN A C 1
ATOM 672 O O . ASN A 1 84 ? 21.270 -7.702 9.632 1.00 65.94 84 ASN A O 1
ATOM 676 N N . GLN A 1 85 ? 22.326 -7.315 7.716 1.00 54.28 85 GLN A N 1
ATOM 677 C CA . GLN A 1 85 ? 23.650 -7.691 8.205 1.00 54.28 85 GLN A CA 1
ATOM 678 C C . GLN A 1 85 ? 24.751 -6.656 7.982 1.00 54.28 85 GLN A C 1
ATOM 680 O O . GLN A 1 85 ? 25.902 -6.975 8.269 1.00 54.28 85 GLN A O 1
ATOM 685 N N . ASN A 1 86 ? 24.451 -5.429 7.538 1.00 47.84 86 ASN A N 1
ATOM 686 C CA . ASN A 1 86 ? 25.473 -4.385 7.581 1.00 47.84 86 ASN A CA 1
ATOM 687 C C . ASN A 1 86 ? 25.220 -3.400 8.739 1.00 47.84 86 ASN A C 1
ATOM 689 O O . ASN A 1 86 ? 24.332 -2.554 8.613 1.00 47.84 86 ASN A O 1
ATOM 693 N N . PRO A 1 87 ? 25.979 -3.468 9.854 1.00 50.41 87 PRO A N 1
ATOM 694 C CA . PRO A 1 87 ? 25.896 -2.479 10.935 1.00 50.41 87 PRO A CA 1
ATOM 695 C C . PRO A 1 87 ? 26.271 -1.060 10.476 1.00 50.41 87 PRO A C 1
ATOM 697 O O . PRO A 1 87 ? 26.023 -0.099 11.196 1.00 50.41 87 PRO A O 1
ATOM 700 N N . GLU A 1 88 ? 26.835 -0.914 9.273 1.00 47.47 88 GLU A N 1
ATOM 701 C CA . GLU A 1 88 ? 27.140 0.377 8.654 1.00 47.47 88 GLU A CA 1
ATOM 702 C C . GLU A 1 88 ? 25.994 0.965 7.833 1.00 47.47 88 GLU A C 1
ATOM 704 O O . GLU A 1 88 ? 26.205 1.948 7.121 1.00 47.47 88 GLU A O 1
ATOM 709 N N . MET A 1 89 ? 24.777 0.415 7.888 1.00 50.44 89 MET A N 1
ATOM 710 C CA . MET A 1 89 ? 23.664 1.187 7.362 1.00 50.44 89 MET A CA 1
ATOM 711 C C . MET A 1 89 ? 23.397 2.344 8.328 1.00 50.44 89 MET A C 1
ATOM 713 O O . MET A 1 89 ? 23.017 2.089 9.473 1.00 50.44 89 MET A O 1
ATOM 717 N N . PRO A 1 90 ? 23.652 3.608 7.934 1.00 50.84 90 PRO A N 1
ATOM 718 C CA . PRO A 1 90 ? 23.580 4.695 8.884 1.00 50.84 90 PRO A CA 1
ATOM 719 C C . PRO A 1 90 ? 22.148 4.756 9.425 1.00 50.84 90 PRO A C 1
ATOM 721 O O . PRO A 1 90 ? 21.206 4.792 8.631 1.00 50.84 90 PRO A O 1
ATOM 724 N N . PRO A 1 91 ? 21.968 4.806 10.757 1.00 51.91 91 PRO A N 1
ATOM 725 C CA . PRO A 1 91 ? 20.659 4.789 11.421 1.00 51.91 91 PRO A CA 1
ATOM 726 C C . PRO A 1 91 ? 19.771 5.994 11.066 1.00 51.91 91 PRO A C 1
ATOM 728 O O . PRO A 1 91 ? 18.656 6.126 11.557 1.00 51.91 91 PRO A O 1
ATOM 731 N N . ASN A 1 92 ? 20.266 6.875 10.200 1.00 49.84 92 ASN A N 1
ATOM 732 C CA . ASN A 1 92 ? 19.593 8.029 9.658 1.00 49.84 92 ASN A CA 1
ATOM 733 C C . ASN A 1 92 ? 19.722 7.988 8.132 1.00 49.84 92 ASN A C 1
ATOM 735 O O . ASN A 1 92 ? 20.765 8.330 7.579 1.00 49.84 92 ASN A O 1
ATOM 739 N N . LEU A 1 93 ? 18.643 7.620 7.441 1.00 52.78 93 LEU A N 1
ATOM 740 C CA . LEU A 1 93 ? 18.522 7.738 5.980 1.00 52.78 93 LEU A CA 1
ATOM 741 C C . LEU A 1 93 ? 18.680 9.198 5.503 1.00 52.78 93 LEU A C 1
ATOM 743 O O . LEU A 1 93 ? 19.022 9.441 4.350 1.00 52.78 93 LEU A O 1
ATOM 747 N N . SER A 1 94 ? 18.555 10.173 6.413 1.00 50.03 94 SER A N 1
ATOM 748 C CA . SER A 1 94 ? 18.940 11.572 6.194 1.00 50.03 94 SER A CA 1
ATOM 749 C C . SER A 1 94 ? 20.443 11.772 5.931 1.00 50.03 94 SER A C 1
ATOM 751 O O . SER A 1 94 ? 20.816 12.768 5.313 1.00 50.03 94 SER A O 1
ATOM 753 N N . ALA A 1 95 ? 21.308 10.824 6.317 1.00 47.38 95 ALA A N 1
ATOM 754 C CA . ALA A 1 95 ? 22.750 10.868 6.059 1.00 47.38 95 ALA A CA 1
ATOM 755 C C . ALA A 1 95 ? 23.120 10.592 4.586 1.00 47.38 95 ALA A C 1
ATOM 757 O O . ALA A 1 95 ? 24.211 10.958 4.157 1.00 47.38 95 ALA A O 1
ATOM 758 N N . TRP A 1 96 ? 22.216 10.008 3.788 1.00 51.53 96 TRP A N 1
ATOM 759 C CA . TRP A 1 96 ? 22.410 9.740 2.351 1.00 51.53 96 TRP A CA 1
ATOM 760 C C . TRP A 1 96 ? 22.027 10.940 1.466 1.00 51.53 96 TRP A C 1
ATOM 762 O O . TRP A 1 96 ? 21.440 10.793 0.396 1.00 51.53 96 TRP A O 1
ATOM 772 N N . GLY A 1 97 ? 22.332 12.156 1.922 1.00 49.72 97 GLY A N 1
ATOM 773 C CA . GLY A 1 97 ? 22.104 13.373 1.138 1.00 49.72 97 GLY A CA 1
ATOM 774 C C . GLY A 1 97 ? 20.630 13.738 0.944 1.00 49.72 97 GLY A C 1
ATOM 775 O O . GLY A 1 97 ? 20.304 14.447 -0.003 1.00 49.72 97 GLY A O 1
ATOM 776 N N . GLY A 1 98 ? 19.741 13.262 1.822 1.00 54.72 98 GLY A N 1
ATOM 777 C CA . GLY A 1 98 ? 18.330 13.645 1.806 1.00 54.72 98 GLY A CA 1
ATOM 778 C C . GLY A 1 98 ? 17.544 13.150 0.591 1.00 54.72 98 GLY A C 1
ATOM 779 O O . GLY A 1 98 ? 16.548 13.778 0.251 1.00 54.72 98 GLY A O 1
ATOM 780 N N . ILE A 1 99 ? 17.962 12.059 -0.068 1.00 55.78 99 ILE A N 1
ATOM 781 C CA . ILE A 1 99 ? 17.138 11.438 -1.115 1.00 55.78 99 ILE A CA 1
ATOM 782 C C . ILE A 1 99 ? 15.876 10.888 -0.434 1.00 55.78 99 ILE A C 1
ATOM 784 O O . ILE A 1 99 ? 15.987 9.956 0.368 1.00 55.78 99 ILE A O 1
ATOM 788 N N . PRO A 1 100 ? 14.687 11.459 -0.701 1.00 68.31 100 PRO A N 1
ATOM 789 C CA . PRO A 1 100 ? 13.475 11.007 -0.050 1.00 68.31 100 PRO A CA 1
ATOM 790 C C . PRO A 1 100 ? 13.132 9.621 -0.592 1.00 68.31 100 PRO A C 1
ATOM 792 O O . PRO A 1 100 ? 12.982 9.429 -1.802 1.00 68.31 100 PRO A O 1
ATOM 795 N N . TYR A 1 101 ? 13.006 8.645 0.304 1.00 78.69 101 TYR A N 1
ATOM 796 C CA . TYR A 1 101 ? 12.317 7.413 -0.044 1.00 78.69 101 TYR A CA 1
ATOM 797 C C . TYR A 1 101 ? 10.883 7.777 -0.429 1.00 78.69 101 TYR A C 1
ATOM 799 O O . TYR A 1 101 ? 10.277 8.685 0.140 1.00 78.69 101 TYR A O 1
ATOM 807 N N . SER A 1 102 ? 10.334 7.076 -1.418 1.00 87.56 102 SER A N 1
ATOM 808 C CA . SER A 1 102 ? 8.881 7.071 -1.552 1.00 87.56 102 SER A CA 1
ATOM 809 C C . SER A 1 102 ? 8.325 6.311 -0.357 1.00 87.56 102 SER A C 1
ATOM 811 O O . SER A 1 102 ? 8.722 5.173 -0.113 1.00 87.56 102 SER A O 1
ATOM 813 N N . GLU A 1 103 ? 7.419 6.939 0.376 1.00 89.50 103 GLU A N 1
ATOM 814 C CA . GLU A 1 103 ? 6.819 6.381 1.582 1.00 89.50 103 GLU A CA 1
ATOM 815 C C . GLU A 1 103 ? 5.312 6.226 1.386 1.00 89.50 103 GLU A C 1
ATOM 817 O O . GLU A 1 103 ? 4.675 6.958 0.624 1.00 89.50 103 GLU A O 1
ATOM 822 N N . ALA A 1 104 ? 4.736 5.248 2.072 1.00 93.06 104 ALA A N 1
ATOM 823 C CA . ALA A 1 104 ? 3.304 5.176 2.275 1.00 93.06 104 ALA A CA 1
ATOM 824 C C . ALA A 1 104 ? 3.025 4.507 3.616 1.00 93.06 104 ALA A C 1
ATOM 826 O O . ALA A 1 104 ? 3.702 3.551 3.993 1.00 93.06 104 ALA A O 1
ATOM 827 N N . SER A 1 105 ? 1.998 4.992 4.299 1.00 93.75 105 SER A N 1
ATOM 828 C CA . SER A 1 105 ? 1.400 4.290 5.430 1.00 93.75 105 SER A CA 1
ATOM 829 C C . SER A 1 105 ? 0.067 3.739 4.980 1.00 93.75 105 SER A C 1
ATOM 831 O O . SER A 1 105 ? -0.696 4.454 4.330 1.00 93.75 105 SER A O 1
ATOM 833 N N . ALA A 1 106 ? -0.219 2.487 5.319 1.00 95.06 106 ALA A N 1
ATOM 834 C CA . ALA A 1 106 ? -1.441 1.821 4.908 1.00 95.06 106 ALA A CA 1
ATOM 835 C C . ALA A 1 106 ? -2.031 0.985 6.047 1.00 95.06 106 ALA A C 1
ATOM 837 O O . ALA A 1 106 ? -1.303 0.465 6.889 1.00 95.06 106 ALA A O 1
ATOM 838 N N . PHE A 1 107 ? -3.353 0.848 6.044 1.00 94.56 107 PHE A N 1
ATOM 839 C CA . PHE A 1 107 ? -4.124 -0.015 6.932 1.00 94.56 107 PHE A CA 1
ATOM 840 C C . PHE A 1 107 ? -5.220 -0.726 6.145 1.00 94.56 107 PHE A C 1
ATOM 842 O O . PHE A 1 107 ? -5.747 -0.177 5.181 1.00 94.56 107 PHE A O 1
ATOM 849 N N . ILE A 1 108 ? -5.623 -1.911 6.597 1.00 92.19 108 ILE A N 1
ATOM 850 C CA . ILE A 1 108 ? -6.850 -2.559 6.128 1.00 92.19 108 ILE A CA 1
ATOM 851 C C . ILE A 1 108 ? -7.989 -2.189 7.076 1.00 92.19 108 ILE A C 1
ATOM 853 O O . ILE A 1 108 ? -7.895 -2.418 8.281 1.00 92.19 108 ILE A O 1
ATOM 857 N N . GLN A 1 109 ? -9.065 -1.623 6.534 1.00 93.06 109 GLN A N 1
ATOM 858 C CA . GLN A 1 109 ? -10.298 -1.374 7.267 1.00 93.06 109 GLN A CA 1
ATOM 859 C C . GLN A 1 109 ? -10.991 -2.722 7.537 1.00 93.06 109 GLN A C 1
ATOM 861 O O . GLN A 1 109 ? -11.404 -3.379 6.578 1.00 93.06 109 GLN A O 1
ATOM 866 N N . PRO A 1 110 ? -11.141 -3.163 8.800 1.00 90.00 110 PRO A N 1
ATOM 867 C CA . PRO A 1 110 ? -11.631 -4.509 9.104 1.00 90.00 110 PRO A CA 1
ATOM 868 C C . PRO A 1 110 ? -13.047 -4.783 8.593 1.00 90.00 110 PRO A C 1
ATOM 870 O O . PRO A 1 110 ? -13.348 -5.901 8.185 1.00 90.00 110 PRO A O 1
ATOM 873 N N . GLU A 1 111 ? -13.916 -3.770 8.606 1.00 91.94 111 GLU A N 1
ATOM 874 C CA . GLU A 1 111 ? -15.325 -3.919 8.242 1.00 91.94 111 GLU A CA 1
ATOM 875 C C . GLU A 1 111 ? -15.531 -4.115 6.733 1.00 91.94 111 GLU A C 1
ATOM 877 O O . GLU A 1 111 ? -16.450 -4.821 6.320 1.00 91.94 111 GLU A O 1
ATOM 882 N N . THR A 1 112 ? -14.685 -3.500 5.903 1.00 90.00 112 THR A N 1
ATOM 883 C CA . THR A 1 112 ? -14.834 -3.519 4.438 1.00 90.00 112 THR A CA 1
ATOM 884 C C . THR A 1 112 ? -13.751 -4.330 3.733 1.00 90.00 112 THR A C 1
ATOM 886 O O . THR A 1 112 ? -13.902 -4.652 2.558 1.00 90.00 112 THR A O 1
ATOM 889 N N . GLY A 1 113 ? -12.646 -4.633 4.415 1.00 89.31 113 GLY A N 1
ATOM 890 C CA . GLY A 1 113 ? -11.436 -5.205 3.827 1.00 89.31 113 GLY A CA 1
ATOM 891 C C . GLY A 1 113 ? -10.660 -4.235 2.929 1.00 89.31 113 GLY A C 1
ATOM 892 O O . GLY A 1 113 ? -9.644 -4.630 2.357 1.00 89.31 113 GLY A O 1
ATOM 893 N N . LYS A 1 114 ? -11.121 -2.985 2.774 1.00 90.62 114 LYS A N 1
ATOM 894 C CA . LYS A 1 114 ? -10.481 -1.990 1.907 1.00 90.62 114 LYS A CA 1
ATOM 895 C C . LYS A 1 114 ? -9.194 -1.479 2.533 1.00 90.62 114 LYS A C 1
ATOM 897 O O . LYS A 1 114 ? -9.091 -1.329 3.748 1.00 90.62 114 LYS A O 1
ATOM 902 N N . MET A 1 115 ? -8.227 -1.165 1.685 1.00 93.62 115 MET A N 1
ATOM 903 C CA . MET A 1 115 ? -6.967 -0.563 2.097 1.00 93.62 115 MET A CA 1
ATOM 904 C C . MET A 1 115 ? -7.117 0.953 2.113 1.00 93.62 115 MET A C 1
ATOM 906 O O . MET A 1 115 ? -7.518 1.558 1.121 1.00 93.62 115 MET A O 1
ATOM 910 N N . LEU A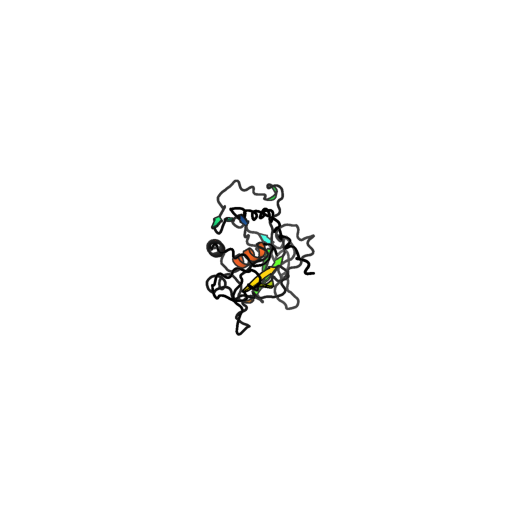 1 116 ? -6.783 1.553 3.246 1.00 94.38 116 LEU A N 1
ATOM 911 C CA . LEU A 1 116 ? -6.670 2.989 3.436 1.00 94.38 116 LEU A CA 1
ATOM 912 C C . LEU A 1 116 ? -5.188 3.341 3.459 1.00 94.38 116 LEU A C 1
ATOM 914 O O . LEU A 1 116 ? -4.433 2.687 4.176 1.00 94.38 116 LEU A O 1
ATOM 918 N N . ALA A 1 117 ? -4.762 4.355 2.711 1.00 94.88 117 ALA A N 1
ATOM 919 C CA . ALA A 1 117 ? -3.362 4.751 2.662 1.00 94.88 117 ALA A CA 1
ATOM 920 C C . ALA A 1 117 ? -3.159 6.267 2.561 1.00 94.88 117 ALA A C 1
ATOM 922 O O . ALA A 1 117 ? -4.056 7.012 2.162 1.00 94.88 117 ALA A O 1
ATOM 923 N N . VAL A 1 118 ? -1.948 6.702 2.914 1.00 93.38 118 VAL A N 1
ATOM 924 C CA . VAL A 1 118 ? -1.439 8.071 2.738 1.00 93.38 118 VAL A CA 1
ATOM 925 C C . VAL A 1 118 ? 0.003 8.043 2.206 1.00 93.38 118 VAL A C 1
ATOM 927 O O . VAL A 1 118 ? 0.735 7.099 2.517 1.00 93.38 118 VAL A O 1
ATOM 930 N N . PRO A 1 119 ? 0.443 9.041 1.412 1.00 92.31 119 PRO A N 1
ATOM 931 C CA . PRO A 1 119 ? 1.732 9.027 0.703 1.00 92.31 119 PRO A CA 1
ATOM 932 C C . PRO A 1 119 ? 2.940 9.461 1.556 1.00 92.31 119 PRO A C 1
ATOM 934 O O . PRO A 1 119 ? 3.820 10.167 1.068 1.00 92.31 119 PRO A O 1
ATOM 937 N N . PHE A 1 120 ? 2.964 9.108 2.840 1.00 89.25 120 PHE A N 1
ATOM 938 C CA . PHE A 1 120 ? 4.048 9.445 3.773 1.00 89.25 120 PHE A CA 1
ATOM 939 C C . PHE A 1 120 ? 4.025 8.522 5.003 1.00 89.25 120 PHE A C 1
ATOM 941 O O . PHE A 1 120 ? 3.031 7.830 5.251 1.00 89.25 120 PHE A O 1
ATOM 948 N N . ASP A 1 121 ? 5.104 8.518 5.789 1.00 88.75 121 ASP A N 1
ATOM 949 C CA . ASP A 1 121 ? 5.157 7.850 7.096 1.00 88.75 121 ASP A CA 1
ATOM 950 C C . ASP A 1 121 ? 4.364 8.632 8.166 1.00 88.75 121 ASP A C 1
ATOM 952 O O . ASP A 1 121 ? 4.700 9.764 8.521 1.00 88.75 121 ASP A O 1
ATOM 956 N N . VAL A 1 122 ? 3.298 8.022 8.695 1.00 89.56 122 VAL A N 1
ATOM 957 C CA . VAL A 1 122 ? 2.430 8.615 9.729 1.00 89.56 122 VAL A CA 1
ATOM 958 C C . VAL A 1 122 ? 3.066 8.657 11.115 1.00 89.56 122 VAL A C 1
ATOM 960 O O . VAL A 1 122 ? 2.590 9.399 11.969 1.00 89.56 122 VAL A O 1
ATOM 963 N N . ALA A 1 123 ? 4.118 7.876 11.364 1.00 87.06 123 ALA A N 1
ATOM 964 C CA . ALA A 1 123 ? 4.823 7.861 12.642 1.00 87.06 123 ALA A CA 1
ATOM 965 C C . ALA A 1 123 ? 5.883 8.972 12.748 1.00 87.06 123 ALA A C 1
ATOM 967 O O . ALA A 1 123 ? 6.440 9.190 13.824 1.00 87.06 123 ALA A O 1
ATOM 968 N N . ILE A 1 124 ? 6.168 9.683 11.653 1.00 82.75 124 ILE A N 1
ATOM 969 C CA . ILE A 1 124 ? 7.066 10.840 11.644 1.00 82.75 124 ILE A CA 1
ATOM 970 C C . ILE A 1 124 ? 6.221 12.112 11.836 1.00 82.75 124 ILE A C 1
ATOM 972 O O . ILE A 1 124 ? 5.152 12.254 11.246 1.00 82.75 124 ILE A O 1
ATOM 976 N N . ASP A 1 125 ? 6.702 13.058 12.653 1.00 60.09 125 ASP A N 1
ATOM 977 C CA . ASP A 1 125 ? 6.010 14.281 13.129 1.00 60.09 125 ASP A CA 1
ATOM 978 C C . ASP A 1 125 ? 5.450 15.239 12.038 1.00 60.09 125 ASP A C 1
ATOM 980 O O . ASP A 1 125 ? 4.869 16.285 12.342 1.00 60.09 125 ASP A O 1
ATOM 984 N N . ASN A 1 126 ? 5.562 14.886 10.756 1.00 56.62 126 ASN A N 1
ATOM 985 C CA . ASN A 1 126 ? 5.216 15.715 9.602 1.00 56.62 126 ASN A CA 1
ATOM 986 C C . ASN A 1 126 ? 3.719 15.723 9.220 1.00 56.62 126 ASN A C 1
ATOM 988 O O . ASN A 1 126 ? 3.330 16.512 8.358 1.00 56.62 126 ASN A O 1
ATOM 992 N N . LEU A 1 127 ? 2.845 14.933 9.865 1.00 57.00 127 LEU A N 1
ATOM 993 C CA . LEU A 1 127 ? 1.391 14.968 9.583 1.00 57.00 127 LEU A CA 1
ATOM 994 C C . LEU A 1 127 ? 0.761 16.349 9.802 1.00 57.00 127 LEU A C 1
ATOM 996 O O . LEU A 1 127 ? -0.254 16.656 9.183 1.00 57.00 127 LEU A O 1
ATOM 1000 N N . ARG A 1 128 ? 1.345 17.196 10.664 1.00 53.72 128 ARG A N 1
ATOM 1001 C CA . ARG A 1 128 ? 0.761 18.502 11.022 1.00 53.72 128 ARG A CA 1
ATOM 1002 C C . ARG A 1 128 ? 0.586 19.461 9.840 1.00 53.72 128 ARG A C 1
ATOM 1004 O O . ARG A 1 128 ? -0.133 20.443 9.989 1.00 53.72 128 ARG A O 1
ATOM 1011 N N . LEU A 1 129 ? 1.219 19.193 8.696 1.00 55.38 129 LEU A N 1
ATOM 1012 C CA . LEU A 1 129 ? 1.174 20.058 7.512 1.00 55.38 129 LEU A CA 1
ATOM 1013 C C . LEU A 1 129 ? 0.589 19.378 6.268 1.00 55.38 129 LEU A C 1
ATOM 1015 O O . LEU A 1 129 ? 0.506 20.006 5.215 1.00 55.38 129 LEU A O 1
ATOM 1019 N N . SER A 1 130 ? 0.195 18.110 6.367 1.00 59.19 130 SER A N 1
ATOM 1020 C CA . SER A 1 130 ? -0.228 17.334 5.207 1.00 59.19 130 SER A CA 1
ATOM 1021 C C . SER A 1 130 ? -1.749 17.461 5.034 1.00 59.19 130 SER A C 1
ATOM 1023 O O . SER A 1 130 ? -2.479 16.973 5.893 1.00 59.19 130 SER A O 1
ATOM 1025 N N . PRO A 1 131 ? -2.274 18.075 3.952 1.00 66.12 131 PRO A N 1
ATOM 1026 C CA . PRO A 1 131 ? -3.721 18.160 3.695 1.00 66.12 131 PRO A CA 1
ATOM 1027 C C . PRO A 1 131 ? -4.353 16.804 3.329 1.00 66.12 131 PRO A C 1
ATOM 1029 O O . PRO A 1 131 ? -5.502 16.743 2.902 1.00 66.12 131 PRO A O 1
ATOM 1032 N N . TYR A 1 132 ? -3.589 15.720 3.423 1.00 72.81 132 TYR A N 1
ATOM 1033 C CA . TYR A 1 132 ? -3.989 14.404 2.968 1.00 72.81 132 TYR A CA 1
ATOM 1034 C C . TYR A 1 132 ? -4.728 13.675 4.085 1.00 72.81 132 TYR A C 1
ATOM 1036 O O . TYR A 1 132 ? -4.164 13.344 5.129 1.00 72.81 132 TYR A O 1
ATOM 1044 N N . GLU A 1 133 ? -6.003 13.410 3.839 1.00 87.81 133 GLU A N 1
ATOM 1045 C CA . GLU A 1 133 ? -6.785 12.462 4.622 1.00 87.81 133 GLU A CA 1
ATOM 1046 C C . GLU A 1 133 ? -6.447 11.023 4.214 1.00 87.81 133 GLU A C 1
ATOM 1048 O O . GLU A 1 133 ? -5.832 10.787 3.176 1.00 87.81 133 GLU A O 1
ATOM 1053 N N . TRP A 1 134 ? -6.857 10.049 5.028 1.00 92.00 134 TRP A N 1
ATOM 1054 C CA . TRP A 1 134 ? -6.782 8.638 4.652 1.00 92.00 134 TRP A CA 1
ATOM 1055 C C . TRP A 1 134 ? -7.624 8.389 3.402 1.00 92.00 134 TRP A C 1
ATOM 1057 O O . TRP A 1 134 ? -8.835 8.606 3.427 1.00 92.00 134 TRP A O 1
ATOM 1067 N N . GLN A 1 135 ? -6.994 7.919 2.326 1.00 92.94 135 GLN A N 1
ATOM 1068 C CA . GLN A 1 135 ? -7.674 7.655 1.058 1.00 92.94 135 GLN A CA 1
ATOM 1069 C C . GLN A 1 135 ? -7.817 6.155 0.831 1.00 92.94 135 GLN A C 1
ATOM 1071 O O . GLN A 1 135 ? -6.951 5.372 1.221 1.00 92.94 135 GLN A O 1
ATOM 1076 N N . THR A 1 136 ? -8.924 5.748 0.211 1.00 92.75 136 THR A N 1
ATOM 1077 C CA . THR A 1 136 ? -9.100 4.354 -0.207 1.00 92.75 136 THR A CA 1
ATOM 1078 C C . THR A 1 136 ? -8.226 4.085 -1.416 1.00 92.75 136 THR A C 1
ATOM 1080 O O . THR A 1 136 ? -8.351 4.765 -2.427 1.00 92.75 136 THR A O 1
ATOM 1083 N N . VAL A 1 137 ? -7.389 3.059 -1.332 1.00 92.81 137 VAL A N 1
ATOM 1084 C CA . VAL A 1 137 ? -6.588 2.627 -2.471 1.00 92.81 137 VAL A CA 1
ATOM 1085 C C . VAL A 1 137 ? -7.476 1.933 -3.494 1.00 92.81 137 VAL A C 1
ATOM 1087 O O . VAL A 1 137 ? -8.290 1.072 -3.155 1.00 92.81 137 VAL A O 1
ATOM 1090 N N . GLY A 1 138 ? -7.308 2.329 -4.749 1.00 91.88 138 GLY A N 1
ATOM 1091 C CA . GLY A 1 138 ? -8.058 1.808 -5.881 1.00 91.88 138 GLY A CA 1
ATOM 1092 C C . GLY A 1 138 ? -7.155 1.579 -7.082 1.00 91.88 138 GLY A C 1
ATOM 1093 O O . GLY A 1 138 ? -5.930 1.719 -7.011 1.00 91.88 138 GLY A O 1
ATOM 1094 N N . PHE A 1 139 ? -7.780 1.251 -8.202 1.00 90.81 139 PHE A N 1
ATOM 1095 C CA . PHE A 1 139 ? -7.113 0.926 -9.446 1.00 90.81 139 PHE A CA 1
ATOM 1096 C C . PHE A 1 139 ? -7.645 1.788 -10.588 1.00 90.81 139 PHE A C 1
ATOM 1098 O O . PHE A 1 139 ? -8.829 2.106 -10.660 1.00 90.81 139 PHE A O 1
ATOM 1105 N N . HIS A 1 140 ? -6.757 2.128 -11.510 1.00 90.06 140 HIS A N 1
ATOM 1106 C CA . HIS A 1 140 ? -7.111 2.557 -12.855 1.00 90.06 140 HIS A CA 1
ATOM 1107 C C . HIS A 1 140 ? -6.938 1.373 -13.802 1.00 90.06 140 HIS A C 1
ATOM 1109 O O . HIS A 1 140 ? -6.028 0.554 -13.629 1.00 90.06 140 HIS A O 1
ATOM 1115 N N . HIS A 1 141 ? -7.807 1.263 -14.801 1.00 87.19 141 HIS A N 1
ATOM 1116 C CA . HIS A 1 141 ? -7.788 0.149 -15.741 1.00 87.19 141 HIS A CA 1
ATOM 1117 C C . HIS A 1 141 ? -7.424 0.627 -17.133 1.00 87.19 141 HIS A C 1
ATOM 1119 O O . HIS A 1 141 ? -8.155 1.385 -17.767 1.00 87.19 141 HIS A O 1
ATOM 1125 N N . PHE A 1 142 ? -6.285 0.147 -17.616 1.00 85.00 142 PHE A N 1
ATOM 1126 C CA . PHE A 1 142 ? -5.798 0.445 -18.949 1.00 85.00 142 PHE A CA 1
ATOM 1127 C C . PHE A 1 142 ? -6.007 -0.771 -19.840 1.00 85.00 142 PHE A C 1
ATOM 1129 O O . PHE A 1 142 ? -5.519 -1.865 -19.550 1.00 85.00 142 PHE A O 1
ATOM 1136 N N . HIS A 1 143 ? -6.732 -0.560 -20.933 1.00 83.31 143 HIS A N 1
ATOM 1137 C CA . HIS A 1 143 ? -6.922 -1.564 -21.968 1.00 83.31 143 HIS A CA 1
ATOM 1138 C C . HIS A 1 143 ? -5.749 -1.455 -22.939 1.00 83.31 143 HIS A C 1
ATOM 1140 O O . HIS A 1 143 ? -5.566 -0.422 -23.586 1.00 83.31 143 HIS A O 1
ATOM 1146 N N . THR A 1 144 ? -4.919 -2.496 -23.013 1.00 70.31 144 THR A N 1
ATOM 1147 C CA . THR A 1 144 ? -3.848 -2.552 -24.010 1.00 70.31 144 THR A CA 1
ATOM 1148 C C . THR A 1 144 ? -4.330 -3.357 -25.203 1.00 70.31 144 THR A C 1
ATOM 1150 O O . THR A 1 144 ? -4.346 -4.592 -25.164 1.00 70.31 144 THR A O 1
ATOM 1153 N N . ASP A 1 145 ? -4.704 -2.657 -26.271 1.00 72.50 145 ASP A N 1
ATOM 1154 C CA . ASP A 1 145 ? -4.938 -3.295 -27.558 1.00 72.50 145 ASP A CA 1
ATOM 1155 C C . ASP A 1 145 ? -3.580 -3.629 -28.177 1.00 72.50 145 ASP A C 1
ATOM 1157 O O . ASP A 1 145 ? -2.785 -2.747 -28.503 1.00 72.50 145 ASP A O 1
ATOM 1161 N N . ASN A 1 146 ? -3.308 -4.916 -28.389 1.00 62.69 146 ASN A N 1
ATOM 1162 C CA . ASN A 1 146 ? -2.086 -5.384 -29.057 1.00 62.69 146 ASN A CA 1
ATOM 1163 C C . ASN A 1 146 ? -2.027 -5.012 -30.559 1.00 62.69 146 ASN A C 1
ATOM 1165 O O . ASN A 1 146 ? -1.193 -5.529 -31.299 1.00 62.69 146 ASN A O 1
ATOM 1169 N N . SER A 1 147 ? -2.913 -4.139 -31.044 1.00 59.28 147 SER A N 1
ATOM 1170 C CA . SER A 1 147 ? -3.117 -3.852 -32.466 1.00 59.28 147 SER A CA 1
ATOM 1171 C C . SER A 1 147 ? -2.131 -2.841 -33.068 1.00 59.28 147 SER A C 1
ATOM 1173 O O . SER A 1 147 ? -2.143 -2.652 -34.283 1.00 59.28 147 SER A O 1
ATOM 1175 N N . SER A 1 148 ? -1.250 -2.210 -32.282 1.00 54.22 148 SER A N 1
ATOM 1176 C CA . SER A 1 148 ? -0.432 -1.074 -32.752 1.00 54.22 148 SER A CA 1
ATOM 1177 C C . SER A 1 148 ? 1.040 -1.374 -33.098 1.00 54.22 148 SER A C 1
ATOM 1179 O O . SER A 1 148 ? 1.765 -0.456 -33.481 1.00 54.22 148 SER A O 1
ATOM 1181 N N . GLY A 1 149 ? 1.505 -2.631 -33.057 1.00 52.16 149 GLY A N 1
ATOM 1182 C CA . GLY A 1 149 ? 2.900 -2.990 -33.369 1.00 52.16 149 GLY A CA 1
ATOM 1183 C C . GLY A 1 149 ? 3.043 -3.995 -34.515 1.00 52.16 149 GLY A C 1
ATOM 1184 O O . GLY A 1 149 ? 2.960 -5.198 -34.295 1.00 52.16 149 GLY A O 1
ATOM 1185 N N . GLY A 1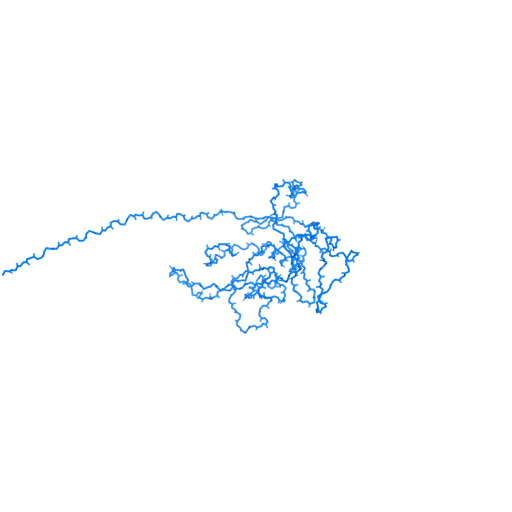 150 ? 3.290 -3.515 -35.737 1.00 49.47 150 GLY A N 1
ATOM 1186 C CA . GLY A 1 150 ? 3.403 -4.310 -36.968 1.00 49.47 150 GLY A CA 1
ATOM 1187 C C . GLY A 1 150 ? 4.574 -5.301 -37.035 1.00 49.47 150 GLY A C 1
ATOM 1188 O O . GLY A 1 150 ? 5.521 -5.085 -37.788 1.00 49.47 150 GLY A O 1
ATOM 1189 N N . SER A 1 151 ? 4.484 -6.428 -36.328 1.00 49.56 151 SER A N 1
ATOM 1190 C CA . SER A 1 151 ? 5.341 -7.596 -36.561 1.00 49.56 151 SER A CA 1
ATOM 1191 C C . SER A 1 151 ? 4.498 -8.862 -36.698 1.00 49.56 151 SER A C 1
ATOM 1193 O O . SER A 1 151 ? 3.927 -9.370 -35.737 1.00 49.56 151 SER A O 1
ATOM 1195 N N . ALA A 1 152 ? 4.415 -9.361 -37.931 1.00 49.12 152 ALA A N 1
ATOM 1196 C CA . ALA A 1 152 ? 3.585 -10.479 -38.382 1.00 49.12 152 ALA A CA 1
ATOM 1197 C C . ALA A 1 152 ? 4.110 -11.872 -37.961 1.00 49.12 152 ALA A C 1
ATOM 1199 O O . ALA A 1 152 ? 4.003 -12.840 -38.712 1.00 49.12 152 ALA A O 1
ATOM 1200 N N . SER A 1 153 ? 4.702 -11.992 -36.773 1.00 51.88 153 SER A N 1
ATOM 1201 C CA . SER A 1 153 ? 5.234 -13.260 -36.267 1.00 51.88 153 SER A CA 1
ATOM 1202 C C . SER A 1 153 ? 4.201 -13.948 -35.375 1.00 51.88 153 SER A C 1
ATOM 1204 O O . SER A 1 153 ? 4.146 -13.730 -34.168 1.00 51.88 153 SER A O 1
ATOM 1206 N N . ALA A 1 154 ? 3.379 -14.764 -36.029 1.00 47.34 154 ALA A N 1
ATOM 1207 C CA . ALA A 1 154 ? 2.280 -15.576 -35.523 1.00 47.34 154 ALA A CA 1
ATOM 1208 C C . ALA A 1 154 ? 2.507 -16.255 -34.153 1.00 47.34 154 ALA A C 1
ATOM 1210 O O . ALA A 1 154 ? 3.156 -17.294 -34.053 1.00 47.34 154 ALA A O 1
ATOM 1211 N N . ALA A 1 155 ? 1.834 -15.737 -33.125 1.00 54.16 155 ALA A N 1
ATOM 1212 C CA . ALA A 1 155 ? 1.270 -16.542 -32.045 1.00 54.16 155 ALA A CA 1
ATOM 1213 C C . ALA A 1 155 ? -0.170 -16.041 -31.786 1.00 54.16 155 ALA A C 1
ATOM 1215 O O . ALA A 1 155 ? -0.367 -14.835 -31.640 1.00 54.16 155 ALA A O 1
ATOM 1216 N N . PRO A 1 156 ? -1.195 -16.913 -31.770 1.00 49.38 156 PRO A N 1
ATOM 1217 C CA . PRO A 1 156 ? -2.611 -16.529 -31.845 1.00 49.38 156 PRO A CA 1
ATOM 1218 C C . PRO A 1 156 ? -3.220 -16.065 -30.506 1.00 49.38 156 PRO A C 1
ATOM 1220 O O . PRO A 1 156 ? -4.360 -16.392 -30.191 1.00 49.38 156 PRO A O 1
ATOM 1223 N N . HIS A 1 157 ? -2.498 -15.291 -29.696 1.00 54.00 157 HIS A N 1
ATOM 1224 C CA . HIS A 1 157 ? -3.052 -14.711 -28.466 1.00 54.00 157 HIS A CA 1
ATOM 1225 C C . HIS A 1 157 ? -3.466 -13.256 -28.702 1.00 54.00 157 HIS A C 1
ATOM 1227 O O . HIS A 1 157 ? -2.839 -12.313 -28.224 1.00 54.00 157 HIS A O 1
ATOM 1233 N N . THR A 1 158 ? -4.537 -13.079 -29.477 1.00 51.75 158 THR A N 1
ATOM 1234 C CA . THR A 1 158 ? -5.216 -11.797 -29.736 1.00 51.75 158 THR A CA 1
ATOM 1235 C C . THR A 1 158 ? -6.137 -11.388 -28.577 1.00 51.75 158 THR A C 1
ATOM 1237 O O . THR A 1 158 ? -7.265 -10.955 -28.803 1.00 51.75 158 THR A O 1
ATOM 1240 N N . GLY A 1 159 ? -5.690 -11.571 -27.334 1.00 62.81 159 GLY A N 1
ATOM 1241 C CA . GLY A 1 159 ? -6.426 -11.147 -26.144 1.00 62.81 159 GLY A CA 1
ATOM 1242 C C . GLY A 1 159 ? -6.153 -9.678 -25.829 1.00 62.81 159 GLY A C 1
ATOM 1243 O O . GLY A 1 159 ? -4.992 -9.262 -25.777 1.00 62.81 159 GLY A O 1
ATOM 1244 N N . VAL A 1 160 ? -7.214 -8.890 -25.626 1.00 65.62 160 VAL A N 1
ATOM 1245 C CA . VAL A 1 160 ? -7.120 -7.585 -24.954 1.00 65.62 160 VAL A CA 1
ATOM 1246 C C . VAL A 1 160 ? -6.676 -7.858 -23.522 1.00 65.62 160 VAL A C 1
ATOM 1248 O O . VAL A 1 160 ? -7.300 -8.655 -22.822 1.00 65.62 160 VAL A O 1
ATOM 1251 N N . ARG A 1 161 ? -5.583 -7.221 -23.100 1.00 71.00 161 ARG A N 1
ATOM 1252 C CA . ARG A 1 161 ? -5.059 -7.358 -21.739 1.00 71.00 161 ARG A CA 1
ATOM 1253 C C . ARG A 1 161 ? -5.411 -6.131 -20.923 1.00 71.00 161 ARG A C 1
ATOM 1255 O O . ARG A 1 161 ? -5.209 -5.004 -21.377 1.00 71.00 161 ARG A O 1
ATOM 1262 N N . ASN A 1 162 ? -5.884 -6.371 -19.705 1.00 78.50 162 ASN A N 1
ATOM 1263 C CA . ASN A 1 162 ? -6.238 -5.303 -18.783 1.00 78.50 162 ASN A CA 1
ATOM 1264 C C . ASN A 1 162 ? -5.147 -5.107 -17.740 1.00 78.50 162 ASN A C 1
ATOM 1266 O O . ASN A 1 162 ? -4.928 -5.960 -16.877 1.00 78.50 162 ASN A O 1
ATOM 1270 N N . LEU A 1 163 ? -4.465 -3.970 -17.822 1.00 82.56 163 LEU A N 1
ATOM 1271 C CA . LEU A 1 163 ? -3.478 -3.558 -16.840 1.00 82.56 163 LEU A CA 1
ATOM 1272 C C . LEU A 1 163 ? -4.180 -2.781 -15.724 1.00 82.56 163 LEU A C 1
ATOM 1274 O O . LEU A 1 163 ? -4.855 -1.784 -15.985 1.00 82.56 163 LEU A O 1
ATOM 1278 N N . SER A 1 164 ? -4.016 -3.235 -14.482 1.00 86.69 164 SER A N 1
ATOM 1279 C CA . SER A 1 164 ? -4.506 -2.508 -13.309 1.00 86.69 164 SER A CA 1
ATOM 1280 C C . SER A 1 164 ? -3.379 -1.679 -12.706 1.00 86.69 164 SER A C 1
ATOM 1282 O O . SER A 1 164 ? -2.340 -2.224 -12.347 1.00 86.69 164 SER A O 1
ATOM 1284 N N . CYS A 1 165 ? -3.578 -0.371 -12.583 1.00 90.06 165 CYS A N 1
ATOM 1285 C CA . CYS A 1 165 ? -2.613 0.551 -11.995 1.00 90.06 165 CYS A CA 1
ATOM 1286 C C . CYS A 1 165 ? -3.102 1.031 -10.630 1.00 90.06 165 CYS A C 1
ATOM 1288 O O . CYS A 1 165 ? -4.137 1.686 -10.560 1.00 90.06 165 CYS A O 1
ATOM 1290 N N . ILE A 1 166 ? -2.383 0.698 -9.559 1.00 91.19 166 ILE A N 1
ATOM 1291 C CA . ILE A 1 166 ? -2.756 1.061 -8.191 1.00 91.19 166 ILE A CA 1
ATOM 1292 C C . ILE A 1 166 ? -2.365 2.500 -7.835 1.00 91.19 166 ILE A C 1
ATOM 1294 O O . ILE A 1 166 ? -1.215 2.908 -8.041 1.00 91.19 166 ILE A O 1
ATOM 1298 N N . ASP A 1 167 ? -3.306 3.236 -7.239 1.00 92.81 167 ASP A N 1
ATOM 1299 C CA . ASP A 1 167 ? -3.104 4.607 -6.756 1.00 92.81 167 ASP A CA 1
ATOM 1300 C C . ASP A 1 167 ? -3.968 4.925 -5.511 1.00 92.81 167 ASP A C 1
ATOM 1302 O O . ASP A 1 167 ? -4.921 4.210 -5.191 1.00 92.81 167 ASP A O 1
ATOM 1306 N N . PHE A 1 168 ? -3.645 6.010 -4.798 1.00 87.50 168 PHE A N 1
ATOM 1307 C CA . PHE A 1 168 ? -4.347 6.476 -3.592 1.00 87.50 168 PHE A CA 1
ATOM 1308 C C . PHE A 1 168 ? -5.793 6.910 -3.851 1.00 87.50 168 PHE A C 1
ATOM 1310 O O . PHE A 1 168 ? -6.579 6.972 -2.915 1.00 87.50 168 PHE A O 1
ATOM 1317 N N . ALA A 1 169 ? -6.141 7.209 -5.101 1.00 85.12 169 ALA A N 1
ATOM 1318 C CA . ALA A 1 169 ? -7.471 7.655 -5.502 1.00 85.12 169 ALA A CA 1
ATOM 1319 C C . ALA A 1 169 ? -7.902 6.990 -6.816 1.00 85.12 169 ALA A C 1
ATOM 1321 O O . ALA A 1 169 ? -8.419 7.649 -7.717 1.00 85.12 169 ALA A O 1
ATOM 1322 N N . GLY A 1 170 ? -7.640 5.686 -6.936 1.00 84.00 170 GLY A N 1
ATOM 1323 C CA . GLY A 1 170 ? -8.076 4.920 -8.098 1.00 84.00 170 GLY A CA 1
ATOM 1324 C C . GLY A 1 170 ? -9.595 4.941 -8.264 1.00 84.00 170 GLY A C 1
ATOM 1325 O O . GLY A 1 170 ? -10.340 4.964 -7.285 1.00 84.00 170 GLY A O 1
ATOM 1326 N N . GLU A 1 171 ? -10.045 4.934 -9.516 1.00 85.88 171 GLU A N 1
ATOM 1327 C CA . GLU A 1 171 ? -11.469 5.009 -9.874 1.00 85.88 171 GLU A CA 1
ATOM 1328 C C . GLU A 1 171 ? -12.216 3.719 -9.526 1.00 85.88 171 GLU A C 1
ATOM 1330 O O . GLU A 1 171 ? -13.388 3.751 -9.152 1.00 85.88 171 GLU A O 1
ATOM 1335 N N . GLU A 1 172 ? -11.519 2.585 -9.610 1.00 85.38 172 GLU A N 1
ATOM 1336 C CA . GLU A 1 172 ? -12.104 1.265 -9.446 1.00 85.38 172 GLU A CA 1
ATOM 1337 C C . GLU A 1 172 ? -11.626 0.615 -8.143 1.00 85.38 172 GLU A C 1
ATOM 1339 O O . GLU A 1 172 ? -10.424 0.509 -7.889 1.00 85.38 172 GLU A O 1
ATOM 1344 N N . PRO A 1 173 ? -12.534 0.115 -7.290 1.00 84.19 173 PRO A N 1
ATOM 1345 C CA . PRO A 1 173 ? -12.171 -0.523 -6.029 1.00 84.19 173 PRO A CA 1
ATOM 1346 C C . PRO A 1 173 ? -11.763 -1.990 -6.219 1.00 84.19 173 PRO A C 1
ATOM 1348 O O . PRO A 1 173 ? -11.799 -2.751 -5.257 1.00 84.19 173 PRO A O 1
ATOM 1351 N N . ARG A 1 174 ? -11.484 -2.430 -7.450 1.00 83.88 174 ARG A N 1
ATOM 1352 C CA . ARG A 1 174 ? -11.207 -3.824 -7.826 1.00 83.88 174 ARG A CA 1
ATOM 1353 C C . ARG A 1 174 ? -10.141 -3.867 -8.905 1.00 83.88 174 ARG A C 1
ATOM 1355 O O . ARG A 1 174 ? -9.917 -2.877 -9.586 1.00 83.88 174 ARG A O 1
ATOM 1362 N N . LEU A 1 175 ? -9.496 -5.012 -9.072 1.00 84.25 175 LEU A N 1
ATOM 1363 C CA . LEU A 1 175 ? -8.539 -5.226 -10.158 1.00 84.25 175 LEU A CA 1
ATOM 1364 C C . LEU A 1 175 ? -9.265 -5.640 -11.430 1.00 84.25 175 LEU A C 1
ATOM 1366 O O . LEU A 1 175 ? -10.057 -6.565 -11.392 1.00 84.25 175 LEU A O 1
ATOM 1370 N N . ALA A 1 176 ? -8.947 -5.063 -12.584 1.00 72.75 176 ALA A N 1
ATOM 1371 C CA . ALA A 1 176 ? -9.599 -5.454 -13.837 1.00 72.75 176 ALA A CA 1
ATOM 1372 C C . ALA A 1 176 ? -9.257 -6.880 -14.266 1.00 72.75 176 ALA A C 1
ATOM 1374 O O . ALA A 1 176 ? -9.925 -7.444 -15.124 1.00 72.75 176 ALA A O 1
ATOM 1375 N N . ALA A 1 177 ? -8.191 -7.441 -13.711 1.00 62.81 177 ALA A N 1
ATOM 1376 C CA . ALA A 1 177 ? -7.660 -8.730 -14.076 1.00 62.81 177 ALA A CA 1
ATOM 1377 C C . ALA A 1 177 ? -7.785 -9.679 -12.882 1.00 62.81 177 ALA A C 1
ATOM 1379 O O . ALA A 1 177 ? -7.246 -9.348 -11.821 1.00 62.81 177 ALA A O 1
ATOM 1380 N N . PRO A 1 178 ? -8.400 -10.867 -13.040 1.00 58.50 178 PRO A N 1
ATOM 1381 C CA . PRO A 1 178 ? -8.166 -11.933 -12.088 1.00 58.50 178 PRO A CA 1
ATOM 1382 C C . PRO A 1 178 ? -6.678 -12.195 -12.153 1.00 58.50 178 PRO A C 1
ATOM 1384 O O . PRO A 1 178 ? -6.139 -12.515 -13.217 1.00 58.50 178 PRO A O 1
ATOM 1387 N N . GLY A 1 179 ? -5.971 -11.968 -11.061 1.00 54.47 179 GLY A N 1
ATOM 1388 C CA . GLY A 1 179 ? -4.607 -12.407 -11.105 1.00 54.47 179 GLY A CA 1
ATOM 1389 C C . GLY A 1 179 ? -4.601 -13.922 -11.187 1.00 54.47 179 GLY A C 1
ATOM 1390 O O . GLY A 1 179 ? -5.486 -14.598 -10.671 1.00 54.47 179 GLY A O 1
ATOM 1391 N N . ASN A 1 180 ? -3.658 -14.440 -11.958 1.00 54.34 180 ASN A N 1
ATOM 1392 C CA . ASN A 1 180 ? -3.486 -15.871 -12.108 1.00 54.34 180 ASN A CA 1
ATOM 1393 C C . ASN A 1 180 ? -3.516 -16.528 -10.709 1.00 54.34 180 ASN A C 1
ATOM 1395 O O . ASN A 1 180 ? -2.860 -16.028 -9.788 1.00 54.34 180 ASN A O 1
ATOM 1399 N N . THR A 1 181 ? -4.260 -17.632 -10.574 1.00 53.88 181 THR A N 1
ATOM 1400 C CA . THR A 1 181 ? -4.357 -18.459 -9.355 1.00 53.88 181 THR A CA 1
ATOM 1401 C C . THR A 1 181 ? -2.985 -18.838 -8.788 1.00 53.88 181 THR A C 1
ATOM 1403 O O . THR A 1 181 ? -2.869 -19.201 -7.628 1.00 53.88 181 THR A O 1
ATOM 1406 N N . GLU A 1 182 ? -1.923 -18.754 -9.597 1.00 55.25 182 GLU A N 1
ATOM 1407 C CA . GLU A 1 182 ? -0.541 -18.966 -9.160 1.00 55.25 182 GLU A CA 1
ATOM 1408 C C . GLU A 1 182 ? 0.058 -17.856 -8.278 1.00 55.25 182 GLU A C 1
ATOM 1410 O O . GLU A 1 182 ? 1.060 -18.125 -7.621 1.00 55.25 182 GLU A O 1
ATOM 1415 N N . TRP A 1 183 ? -0.456 -16.618 -8.281 1.00 56.19 183 TRP A N 1
ATOM 1416 C CA . TRP A 1 183 ? 0.152 -15.540 -7.479 1.00 56.19 183 TRP A CA 1
ATOM 1417 C C . TRP A 1 183 ? -0.826 -14.570 -6.813 1.00 56.19 183 TRP A C 1
ATOM 1419 O O . TRP A 1 183 ? -0.448 -13.962 -5.819 1.00 56.19 183 TRP A O 1
ATOM 1429 N N . VAL A 1 184 ? -2.062 -14.399 -7.294 1.00 51.19 184 VAL A N 1
ATOM 1430 C CA . VAL A 1 184 ? -2.919 -13.298 -6.801 1.00 51.19 184 VAL A CA 1
ATOM 1431 C C . VAL A 1 184 ? -3.901 -13.658 -5.706 1.00 51.19 184 VAL A C 1
ATOM 1433 O O . VAL A 1 184 ? -4.166 -12.791 -4.872 1.00 51.19 184 VAL A O 1
ATOM 1436 N N . ASP A 1 185 ? -4.342 -14.910 -5.612 1.00 51.97 185 ASP A N 1
ATOM 1437 C CA . ASP A 1 185 ? -5.208 -15.329 -4.500 1.00 51.97 185 ASP A CA 1
ATOM 1438 C C . ASP A 1 185 ? -4.527 -15.109 -3.133 1.00 51.97 185 ASP A C 1
ATOM 1440 O O . ASP A 1 185 ? -5.201 -14.879 -2.129 1.00 51.97 185 ASP A O 1
ATOM 1444 N N . GLU A 1 186 ? -3.189 -15.115 -3.103 1.00 55.69 186 GLU A N 1
ATOM 1445 C CA . GLU A 1 186 ? -2.374 -14.874 -1.907 1.00 55.69 186 GLU A CA 1
ATOM 1446 C C . GLU A 1 186 ? -1.895 -13.425 -1.745 1.00 55.69 186 GLU A C 1
ATOM 1448 O O . GLU A 1 186 ? -1.338 -13.099 -0.700 1.00 55.69 186 GLU A O 1
ATOM 1453 N N . LEU A 1 187 ? -2.066 -12.551 -2.745 1.00 61.44 187 LEU A N 1
ATOM 1454 C CA . LEU A 1 187 ? -1.475 -11.203 -2.744 1.00 61.44 187 LEU A CA 1
ATOM 1455 C C . LEU A 1 187 ? -2.470 -10.066 -2.543 1.00 61.44 187 LEU A C 1
ATOM 1457 O O . LEU A 1 187 ? -2.066 -8.945 -2.230 1.00 61.44 187 LEU A O 1
ATOM 1461 N N . LEU A 1 188 ? -3.763 -10.325 -2.724 1.00 71.06 188 LEU A N 1
ATOM 1462 C CA . LEU A 1 188 ? -4.781 -9.284 -2.713 1.00 71.06 188 LEU A CA 1
ATOM 1463 C C . LEU A 1 188 ? -5.931 -9.650 -1.774 1.00 71.06 188 LEU A C 1
ATOM 1465 O O . LEU A 1 188 ? -6.481 -10.747 -1.870 1.00 71.06 188 LEU A O 1
ATOM 1469 N N . PRO A 1 189 ? -6.343 -8.734 -0.875 1.00 72.88 189 PRO A N 1
ATOM 1470 C CA . PRO A 1 189 ? -7.560 -8.922 -0.102 1.00 72.88 189 PRO A CA 1
ATOM 1471 C C . PRO A 1 189 ? -8.745 -9.239 -1.018 1.00 72.88 189 PRO A C 1
ATOM 1473 O O . PRO A 1 189 ? -8.942 -8.575 -2.036 1.00 72.88 189 PRO A O 1
ATOM 1476 N N . ARG A 1 190 ? -9.584 -10.202 -0.617 1.00 75.56 190 ARG A N 1
ATOM 1477 C CA . ARG A 1 190 ? -10.735 -10.676 -1.413 1.00 75.56 190 ARG A CA 1
ATOM 1478 C C . ARG A 1 190 ? -11.692 -9.571 -1.866 1.00 75.56 190 ARG A C 1
ATOM 1480 O O . ARG A 1 190 ? -12.396 -9.749 -2.850 1.00 75.56 190 ARG A O 1
ATOM 1487 N N . VAL A 1 191 ? -11.732 -8.431 -1.171 1.00 78.69 191 VAL A N 1
ATOM 1488 C CA . VAL A 1 191 ? -12.557 -7.277 -1.570 1.00 78.69 191 VAL A CA 1
ATOM 1489 C C . VAL A 1 191 ? -12.173 -6.716 -2.949 1.00 78.69 191 VAL A C 1
ATOM 1491 O O . VAL A 1 191 ? -13.021 -6.131 -3.622 1.00 78.69 191 VAL A O 1
ATOM 1494 N N . TYR A 1 192 ? -10.924 -6.917 -3.377 1.00 80.88 192 TYR A N 1
ATOM 1495 C CA . TYR A 1 192 ? -10.401 -6.444 -4.659 1.00 80.88 192 TYR A CA 1
ATOM 1496 C C . TYR A 1 192 ? -10.582 -7.444 -5.804 1.00 80.88 192 TYR A C 1
ATOM 1498 O O . TYR A 1 192 ? -10.276 -7.106 -6.951 1.00 80.88 192 TYR A O 1
ATOM 1506 N N . ASP A 1 193 ? -11.078 -8.650 -5.512 1.00 76.00 193 ASP A N 1
ATOM 1507 C CA . ASP A 1 193 ? -11.307 -9.684 -6.514 1.00 76.00 193 ASP A CA 1
ATOM 1508 C C . ASP A 1 193 ? -12.510 -9.332 -7.406 1.00 76.00 193 ASP A C 1
ATOM 1510 O O . ASP A 1 193 ? -13.629 -9.064 -6.955 1.00 76.00 193 ASP A O 1
ATOM 1514 N N . TYR A 1 194 ? -12.261 -9.325 -8.710 1.00 68.62 194 TYR A N 1
ATOM 1515 C CA . TYR A 1 194 ? -13.219 -8.977 -9.753 1.00 68.62 194 TYR A CA 1
ATOM 1516 C C . TYR A 1 194 ? -14.083 -10.164 -10.189 1.00 68.62 194 TYR A C 1
ATOM 1518 O O . TYR A 1 194 ? -15.211 -9.959 -10.664 1.00 68.62 194 TYR A O 1
ATOM 1526 N N . GLN A 1 195 ? -13.609 -11.402 -9.973 1.00 60.59 195 GLN A N 1
ATOM 1527 C CA . GLN A 1 195 ? -14.293 -12.624 -10.415 1.00 60.59 195 GLN A CA 1
ATOM 1528 C C . GLN A 1 195 ? -15.679 -12.790 -9.794 1.00 60.59 195 GLN A C 1
ATOM 1530 O O . GLN A 1 195 ? -16.571 -13.352 -10.424 1.00 60.59 195 GLN A O 1
ATOM 1535 N N . ALA A 1 196 ? -15.911 -12.230 -8.605 1.00 57.53 196 ALA A N 1
ATOM 1536 C CA . ALA A 1 196 ? -17.208 -12.303 -7.942 1.00 57.53 196 ALA A CA 1
ATOM 1537 C C . ALA A 1 196 ? -18.350 -11.599 -8.710 1.00 57.53 196 ALA A C 1
ATOM 1539 O O . ALA A 1 196 ? -19.512 -11.770 -8.347 1.00 57.53 196 ALA A O 1
ATOM 1540 N N . SER A 1 197 ? -18.052 -10.786 -9.734 1.00 60.00 197 SER A N 1
ATOM 1541 C CA . SER A 1 197 ? -19.041 -9.872 -10.327 1.00 60.00 197 SER A CA 1
ATOM 1542 C C . SER A 1 197 ? -19.253 -9.942 -11.835 1.00 60.00 197 SER A C 1
ATOM 1544 O O . SER A 1 197 ? -20.232 -9.360 -12.303 1.00 60.00 197 SER A O 1
ATOM 1546 N N . THR A 1 198 ? -18.406 -10.631 -12.607 1.00 65.38 198 THR A N 1
ATOM 1547 C CA . THR A 1 198 ? -18.538 -10.653 -14.075 1.00 65.38 198 THR A CA 1
ATOM 1548 C C . THR A 1 198 ? -18.480 -12.076 -14.648 1.00 65.38 198 THR A C 1
ATOM 1550 O O . THR A 1 198 ? -17.586 -12.841 -14.298 1.00 65.38 198 THR A O 1
ATOM 1553 N N . PRO A 1 199 ? -19.414 -12.462 -15.543 1.00 70.31 199 PRO A N 1
ATOM 1554 C CA . PRO A 1 199 ? -19.484 -13.821 -16.093 1.00 70.31 199 PRO A CA 1
ATOM 1555 C C . PRO A 1 199 ? -18.366 -14.157 -17.097 1.00 70.31 199 PRO A C 1
ATOM 1557 O O . PRO A 1 199 ? -18.225 -15.313 -17.483 1.00 70.31 199 PRO A O 1
ATOM 1560 N N . SER A 1 200 ? -17.581 -13.169 -17.533 1.00 71.62 200 SER A N 1
ATOM 1561 C CA . SER A 1 200 ? -16.441 -13.345 -18.439 1.00 71.62 200 SER A CA 1
ATOM 1562 C C . SER A 1 200 ? -15.379 -12.288 -18.119 1.00 71.62 200 SER A C 1
ATOM 1564 O O . SER A 1 200 ? -15.342 -11.254 -18.794 1.00 71.62 200 SER A O 1
ATOM 1566 N N . PRO A 1 201 ? -14.555 -12.489 -17.075 1.00 67.12 201 PRO A N 1
ATOM 1567 C CA . PRO A 1 201 ? -13.515 -11.532 -16.737 1.00 67.12 201 PRO A CA 1
ATOM 1568 C C . PRO A 1 201 ? -12.493 -11.439 -17.886 1.00 67.12 201 PRO A C 1
ATOM 1570 O O . PRO A 1 201 ? -12.189 -12.451 -18.524 1.00 67.12 201 PRO A O 1
ATOM 1573 N N . PRO A 1 202 ? -11.975 -10.239 -18.180 1.00 66.25 202 PRO A N 1
ATOM 1574 C CA . PRO A 1 202 ? -10.968 -10.050 -19.218 1.00 66.25 202 PRO A CA 1
ATOM 1575 C C . PRO A 1 202 ? -9.647 -10.737 -18.836 1.00 66.25 202 PRO A C 1
ATOM 1577 O O . PRO A 1 202 ? -9.380 -11.003 -17.661 1.00 66.25 202 PRO A O 1
ATOM 1580 N N . GLU A 1 203 ? -8.809 -11.036 -19.833 1.00 69.88 203 GLU A N 1
ATOM 1581 C CA . GLU A 1 203 ? -7.507 -11.665 -19.594 1.00 69.88 203 GLU A CA 1
ATOM 1582 C C . GLU A 1 203 ? -6.604 -10.772 -18.731 1.00 69.88 203 GLU A C 1
ATOM 1584 O O . GLU A 1 203 ? -6.558 -9.544 -18.880 1.00 69.88 203 GLU A O 1
ATOM 1589 N N . SER A 1 204 ? -5.840 -11.402 -17.832 1.00 67.25 204 SER A N 1
ATOM 1590 C CA . SER A 1 204 ? -5.007 -10.666 -16.891 1.00 67.25 204 SER A CA 1
ATOM 1591 C C . SER A 1 204 ? -3.881 -9.908 -17.602 1.00 67.25 204 SER A C 1
ATOM 1593 O O . SER A 1 204 ? -3.018 -10.536 -18.220 1.00 67.25 204 SER A O 1
ATOM 1595 N N . GLY A 1 205 ? -3.848 -8.577 -17.491 1.00 67.44 205 GLY A N 1
ATOM 1596 C CA . GLY A 1 205 ? -2.787 -7.737 -18.064 1.00 67.44 205 GLY A CA 1
ATOM 1597 C C . GLY A 1 205 ? -1.706 -7.294 -17.078 1.00 67.44 205 GLY A C 1
ATOM 1598 O O . GLY A 1 205 ? -0.719 -6.699 -17.498 1.00 67.44 205 GLY A O 1
ATOM 1599 N N . GLY A 1 206 ? -1.852 -7.626 -15.792 1.00 77.62 206 GLY A N 1
ATOM 1600 C CA . GLY A 1 206 ? -0.861 -7.363 -14.747 1.00 77.62 206 GLY A CA 1
ATOM 1601 C C . GLY A 1 206 ? -1.254 -6.248 -13.776 1.00 77.62 206 GLY A C 1
ATOM 1602 O O . GLY A 1 206 ? -2.318 -5.635 -13.890 1.00 77.62 206 GLY A O 1
ATOM 1603 N N . LEU A 1 207 ? -0.368 -6.010 -12.807 1.00 83.31 207 LEU A N 1
ATOM 1604 C CA . LEU A 1 207 ? -0.475 -4.967 -11.790 1.00 83.31 207 LEU A CA 1
ATOM 1605 C C . LEU A 1 207 ? 0.715 -4.009 -11.929 1.00 83.31 207 LEU A C 1
ATOM 1607 O O . LEU A 1 207 ? 1.866 -4.442 -11.938 1.00 83.31 207 LEU A O 1
ATOM 1611 N N . CYS A 1 208 ? 0.442 -2.713 -12.021 1.00 86.88 208 CYS A N 1
ATOM 1612 C CA . CYS A 1 208 ? 1.436 -1.642 -11.989 1.00 86.88 208 CYS A CA 1
ATOM 1613 C C . CYS A 1 208 ? 0.990 -0.525 -11.036 1.00 86.88 208 CYS A C 1
ATOM 1615 O O . CYS A 1 208 ? -0.019 -0.664 -10.350 1.00 86.88 208 CYS A O 1
ATOM 1617 N N . GLY A 1 209 ? 1.730 0.584 -10.991 1.00 89.81 209 GLY A N 1
ATOM 1618 C CA . GLY A 1 209 ? 1.382 1.776 -10.215 1.00 89.81 209 GLY A CA 1
ATOM 1619 C C . GLY A 1 209 ? 2.423 2.112 -9.157 1.00 89.81 209 GLY A C 1
ATOM 1620 O O . GLY A 1 209 ? 3.620 1.876 -9.346 1.00 89.81 209 GLY A O 1
ATOM 1621 N N . LYS A 1 210 ? 1.980 2.697 -8.042 1.00 91.44 210 LYS A N 1
ATOM 1622 C CA . LYS A 1 210 ? 2.892 3.138 -6.980 1.00 91.44 210 LYS A CA 1
ATOM 1623 C C . LYS A 1 210 ? 3.502 1.944 -6.252 1.00 91.44 210 LYS A C 1
ATOM 1625 O O . LYS A 1 210 ? 2.806 1.215 -5.549 1.00 91.44 210 LYS A O 1
ATOM 1630 N N . LEU A 1 211 ? 4.824 1.793 -6.366 1.00 90.50 211 LEU A N 1
ATOM 1631 C CA . LEU A 1 211 ? 5.571 0.693 -5.749 1.00 90.50 211 LEU A CA 1
ATOM 1632 C C . LEU A 1 211 ? 5.307 0.572 -4.241 1.00 90.50 211 LEU A C 1
ATOM 1634 O O . LEU A 1 211 ? 5.156 -0.538 -3.747 1.00 90.50 211 LEU A O 1
ATOM 1638 N N . THR A 1 212 ? 5.189 1.688 -3.519 1.00 92.94 212 THR A N 1
ATOM 1639 C CA . THR A 1 212 ? 4.879 1.679 -2.081 1.00 92.94 212 THR A CA 1
ATOM 1640 C C . THR A 1 212 ? 3.539 1.013 -1.776 1.00 92.94 212 THR A C 1
ATOM 1642 O O . THR A 1 212 ? 3.472 0.203 -0.860 1.00 92.94 212 THR A O 1
ATOM 1645 N N . LEU A 1 213 ? 2.501 1.272 -2.578 1.00 93.00 213 LEU A N 1
ATOM 1646 C CA . LEU A 1 213 ? 1.183 0.651 -2.416 1.00 93.00 213 LEU A CA 1
ATOM 1647 C C . LEU A 1 213 ? 1.185 -0.828 -2.809 1.00 93.00 213 LEU A C 1
ATOM 1649 O O . LEU A 1 213 ? 0.545 -1.635 -2.139 1.00 93.00 213 LEU A O 1
ATOM 1653 N N . ILE A 1 214 ? 1.933 -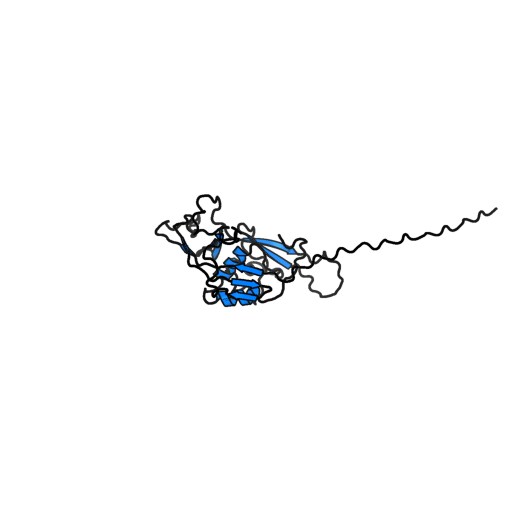1.195 -3.855 1.00 89.62 214 ILE A N 1
ATOM 1654 C CA . ILE A 1 214 ? 2.130 -2.602 -4.238 1.00 89.62 214 ILE A CA 1
ATOM 1655 C C . ILE A 1 214 ? 2.793 -3.365 -3.085 1.00 89.62 214 ILE A C 1
ATOM 1657 O O . ILE A 1 214 ? 2.304 -4.417 -2.682 1.00 89.62 214 ILE A O 1
ATOM 1661 N N . LEU A 1 215 ? 3.866 -2.812 -2.513 1.00 89.88 215 LEU A N 1
ATOM 1662 C CA . LEU A 1 215 ? 4.550 -3.400 -1.362 1.00 89.88 215 LEU A CA 1
ATOM 1663 C C . LEU A 1 215 ? 3.636 -3.468 -0.128 1.00 89.88 215 LEU A C 1
ATOM 1665 O O . LEU A 1 215 ? 3.658 -4.474 0.577 1.00 89.88 215 LEU A O 1
ATOM 1669 N N . SER A 1 216 ? 2.801 -2.450 0.118 1.00 90.62 216 SER A N 1
ATOM 1670 C CA . SER A 1 216 ? 1.807 -2.481 1.201 1.00 90.62 216 SER A CA 1
ATOM 1671 C C . SER A 1 216 ? 0.786 -3.605 1.024 1.00 90.62 216 SER A C 1
ATOM 1673 O O . SER A 1 216 ? 0.507 -4.313 1.987 1.00 90.62 216 SER A O 1
ATOM 1675 N N . LEU A 1 217 ? 0.253 -3.814 -0.185 1.00 87.50 217 LEU A N 1
ATOM 1676 C CA . LEU A 1 217 ? -0.673 -4.921 -0.449 1.00 87.50 217 LEU A CA 1
ATOM 1677 C C . LEU A 1 217 ? -0.033 -6.275 -0.146 1.00 87.50 217 LEU A C 1
ATOM 1679 O O . LEU A 1 217 ? -0.621 -7.069 0.582 1.00 87.50 217 LEU A O 1
ATOM 1683 N N . MET A 1 218 ? 1.186 -6.496 -0.644 1.00 83.31 218 MET A N 1
ATOM 1684 C CA . MET A 1 218 ? 1.938 -7.727 -0.386 1.00 83.31 218 MET A CA 1
ATOM 1685 C C . MET A 1 218 ? 2.178 -7.940 1.112 1.00 83.31 218 MET A C 1
ATOM 1687 O O . MET A 1 218 ? 2.070 -9.058 1.606 1.00 83.31 218 MET A O 1
ATOM 1691 N N . ALA A 1 219 ? 2.468 -6.869 1.854 1.00 85.06 219 ALA A N 1
ATOM 1692 C CA . ALA A 1 219 ? 2.654 -6.940 3.299 1.00 85.06 219 ALA A CA 1
ATOM 1693 C C . ALA A 1 219 ? 1.381 -7.368 4.045 1.00 85.06 219 ALA A C 1
ATOM 1695 O O . ALA A 1 219 ? 1.469 -8.109 5.018 1.00 85.06 219 ALA A O 1
ATOM 1696 N N . PHE A 1 220 ? 0.203 -6.931 3.592 1.00 84.69 220 PHE A N 1
ATOM 1697 C CA . PHE A 1 220 ? -1.076 -7.313 4.200 1.00 84.69 220 PHE A CA 1
ATOM 1698 C C . PHE A 1 220 ? -1.576 -8.693 3.786 1.00 84.69 220 PHE A C 1
ATOM 1700 O O . PHE A 1 220 ? -2.449 -9.253 4.448 1.00 84.69 220 PHE A O 1
ATOM 1707 N N . SER A 1 221 ? -1.058 -9.232 2.691 1.00 77.00 221 SER A N 1
ATOM 1708 C CA . SER A 1 221 ? -1.526 -10.494 2.141 1.00 77.00 221 SER A CA 1
ATOM 1709 C C . SER A 1 221 ? -0.897 -11.718 2.818 1.00 77.00 221 SER A C 1
ATOM 1711 O O . SER A 1 221 ? -1.375 -12.838 2.649 1.00 77.00 221 SER A O 1
ATOM 1713 N N . CYS A 1 222 ? 0.148 -11.519 3.626 1.00 77.00 222 CYS A N 1
ATOM 1714 C CA . CYS A 1 222 ? 0.874 -12.590 4.293 1.00 77.00 222 CYS A CA 1
ATOM 1715 C C . CYS A 1 222 ? 1.245 -12.241 5.740 1.00 77.00 222 CYS A C 1
ATOM 1717 O O . CYS A 1 222 ? 1.170 -11.096 6.181 1.00 77.00 222 CYS A O 1
ATOM 1719 N N . THR A 1 223 ? 1.626 -13.254 6.519 1.00 78.19 223 THR A N 1
ATOM 1720 C CA . THR A 1 223 ? 2.143 -13.020 7.872 1.00 78.19 223 THR A CA 1
ATOM 1721 C C . THR A 1 223 ? 3.580 -12.492 7.805 1.00 78.19 223 THR A C 1
ATOM 1723 O O . THR A 1 223 ? 4.298 -12.806 6.851 1.00 78.19 223 THR A O 1
ATOM 1726 N N . PRO A 1 224 ? 4.071 -11.772 8.832 1.00 74.00 224 PRO A N 1
ATOM 1727 C CA . PRO A 1 224 ? 5.456 -11.294 8.863 1.00 74.00 224 PRO A CA 1
ATOM 1728 C C . PRO A 1 224 ? 6.504 -12.396 8.638 1.00 74.00 224 PRO A C 1
ATOM 1730 O O . PRO A 1 224 ? 7.557 -12.140 8.068 1.00 74.00 224 PRO A O 1
ATOM 1733 N N . GLN A 1 225 ? 6.211 -13.637 9.045 1.00 77.06 225 GLN A N 1
ATOM 1734 C CA . GLN A 1 225 ? 7.099 -14.790 8.858 1.00 77.06 225 GLN A CA 1
ATOM 1735 C C . GLN A 1 225 ? 7.152 -15.279 7.404 1.00 77.06 225 GLN A C 1
ATOM 1737 O O . GLN A 1 225 ? 8.137 -15.894 7.002 1.00 77.06 225 GLN A O 1
ATOM 1742 N N . LEU A 1 226 ? 6.090 -15.043 6.631 1.00 79.44 226 LEU A N 1
ATOM 1743 C CA . LEU A 1 226 ? 5.972 -15.463 5.234 1.00 79.44 226 LEU A CA 1
ATOM 1744 C C . LEU A 1 226 ? 6.328 -14.344 4.252 1.00 79.44 226 LEU A C 1
ATOM 1746 O O . LEU A 1 226 ? 6.607 -14.639 3.090 1.00 79.44 226 LEU A O 1
ATOM 1750 N N . LEU A 1 227 ? 6.368 -13.091 4.715 1.00 78.69 227 LEU A N 1
ATOM 1751 C CA . LEU A 1 227 ? 6.636 -11.915 3.891 1.00 78.69 227 LEU A CA 1
ATOM 1752 C C . LEU A 1 227 ? 7.925 -12.046 3.072 1.00 78.69 227 LEU A C 1
ATOM 1754 O O . LEU A 1 227 ? 7.914 -11.783 1.872 1.00 78.69 227 LEU A O 1
ATOM 1758 N N . ASP A 1 228 ? 9.005 -12.546 3.673 1.00 73.19 228 ASP A N 1
ATOM 1759 C CA . ASP A 1 228 ? 10.269 -12.810 2.971 1.00 73.19 228 ASP A CA 1
ATOM 1760 C C . ASP A 1 228 ? 10.091 -13.751 1.774 1.00 73.19 228 ASP A C 1
ATOM 1762 O O . ASP A 1 228 ? 10.632 -13.515 0.690 1.00 73.19 228 ASP A O 1
ATOM 1766 N N . GLY A 1 229 ? 9.338 -14.835 1.973 1.00 74.88 229 GLY A N 1
ATOM 1767 C CA . GLY A 1 229 ? 9.063 -15.831 0.942 1.00 74.88 229 GLY A CA 1
ATOM 1768 C C . GLY A 1 229 ? 8.189 -15.264 -0.172 1.00 74.88 229 GLY A C 1
ATOM 1769 O O . GLY A 1 229 ? 8.510 -15.437 -1.347 1.00 74.88 229 GLY A O 1
ATOM 1770 N N . VAL A 1 230 ? 7.138 -14.528 0.197 1.00 74.62 230 VAL A N 1
ATOM 1771 C CA . VAL A 1 230 ? 6.204 -13.896 -0.743 1.00 74.62 230 VAL A CA 1
ATOM 1772 C C . VAL A 1 230 ? 6.906 -12.840 -1.585 1.00 74.62 230 VAL A C 1
ATOM 1774 O O . VAL A 1 230 ? 6.768 -12.859 -2.808 1.00 74.62 230 VAL A O 1
ATOM 1777 N N . LEU A 1 231 ? 7.713 -11.966 -0.976 1.00 72.75 231 LEU A N 1
ATOM 1778 C CA . LEU A 1 231 ? 8.495 -10.970 -1.706 1.00 72.75 231 LEU A CA 1
ATOM 1779 C C . LEU A 1 231 ? 9.457 -11.651 -2.682 1.00 72.75 231 LEU A C 1
ATOM 1781 O O . LEU A 1 231 ? 9.484 -11.295 -3.855 1.00 72.75 231 LEU A O 1
ATOM 1785 N N . ARG A 1 232 ? 10.192 -12.680 -2.246 1.00 70.50 232 ARG A N 1
ATOM 1786 C CA . ARG A 1 232 ? 11.110 -13.426 -3.122 1.00 70.50 232 ARG A CA 1
ATOM 1787 C C . ARG A 1 232 ? 10.401 -14.138 -4.271 1.00 70.50 232 ARG A C 1
ATOM 1789 O O . ARG A 1 232 ? 10.928 -14.148 -5.378 1.00 70.50 232 ARG A O 1
ATOM 1796 N N . TYR A 1 233 ? 9.233 -14.728 -4.034 1.00 71.06 233 TYR A N 1
ATOM 1797 C CA . TYR A 1 233 ? 8.497 -15.462 -5.064 1.00 71.06 233 TYR A CA 1
ATOM 1798 C C . TYR A 1 233 ? 7.813 -14.523 -6.064 1.00 71.06 233 TYR A C 1
ATOM 1800 O O . TYR A 1 233 ? 7.973 -14.685 -7.274 1.00 71.06 233 TYR A O 1
ATOM 1808 N N . SER A 1 234 ? 7.111 -13.505 -5.557 1.00 67.75 234 SER A N 1
ATOM 1809 C CA . SER A 1 234 ? 6.316 -12.563 -6.360 1.00 67.75 234 SER A CA 1
ATOM 1810 C C . SER A 1 234 ? 7.191 -11.718 -7.275 1.00 67.75 234 SER A C 1
ATOM 1812 O O . SER A 1 234 ? 6.842 -11.457 -8.423 1.00 67.75 234 SER A O 1
ATOM 1814 N N . PHE A 1 235 ? 8.365 -11.332 -6.780 1.00 66.88 235 PHE A N 1
ATOM 1815 C CA . PHE A 1 235 ? 9.338 -10.574 -7.546 1.00 66.88 235 PHE A CA 1
ATOM 1816 C C . PHE A 1 235 ? 10.369 -11.453 -8.278 1.00 66.88 235 PHE A C 1
ATOM 1818 O O . PHE A 1 235 ? 11.054 -10.948 -9.163 1.00 66.88 235 PHE A O 1
ATOM 1825 N N . GLY A 1 236 ? 10.437 -12.751 -7.958 1.00 57.31 236 GLY A N 1
ATOM 1826 C CA . GLY A 1 236 ? 11.381 -13.753 -8.478 1.00 57.31 236 GLY A CA 1
ATOM 1827 C C . GLY A 1 236 ? 11.286 -14.051 -9.971 1.00 57.31 236 GLY A C 1
ATOM 1828 O O . GLY A 1 236 ? 12.246 -14.524 -10.588 1.00 57.31 236 GLY A O 1
ATOM 1829 N N . ARG A 1 237 ? 10.121 -13.811 -10.582 1.00 56.72 237 ARG A N 1
ATOM 1830 C CA . ARG A 1 237 ? 9.874 -14.156 -11.986 1.00 56.72 237 ARG A CA 1
ATOM 1831 C C . ARG A 1 237 ? 10.260 -12.997 -12.908 1.00 56.72 237 ARG A C 1
ATOM 1833 O O . ARG A 1 237 ? 9.635 -11.941 -12.919 1.00 56.72 237 ARG A O 1
ATOM 1840 N N . ARG A 1 238 ? 11.262 -13.238 -13.761 1.00 50.88 238 ARG A N 1
ATOM 1841 C CA . ARG A 1 238 ? 11.663 -12.355 -14.870 1.00 50.88 238 ARG A CA 1
ATOM 1842 C C . ARG A 1 238 ? 10.614 -12.347 -15.980 1.00 50.88 238 ARG A C 1
ATOM 1844 O O . ARG A 1 238 ? 10.826 -12.933 -17.037 1.00 50.88 238 ARG A O 1
ATOM 1851 N N . VAL A 1 239 ? 9.489 -11.678 -15.772 1.00 51.44 239 VAL A N 1
ATOM 1852 C CA . VAL A 1 239 ? 8.603 -11.344 -16.890 1.00 51.44 239 VAL A CA 1
ATOM 1853 C C . VAL A 1 239 ? 8.197 -9.884 -16.782 1.00 51.44 239 VAL A C 1
ATOM 1855 O O . VAL A 1 239 ? 7.051 -9.553 -16.502 1.00 51.44 239 VAL A O 1
ATOM 1858 N N . TYR A 1 240 ? 9.159 -8.990 -17.026 1.00 50.06 240 TYR A N 1
ATOM 1859 C CA . TYR A 1 240 ? 8.823 -7.607 -17.344 1.00 50.06 240 TYR A CA 1
ATOM 1860 C C . TYR A 1 240 ? 8.191 -7.600 -18.736 1.00 50.06 240 TYR A C 1
ATOM 1862 O O . TYR A 1 240 ? 8.878 -7.543 -19.759 1.00 50.06 240 TYR A O 1
ATOM 1870 N N . GLN A 1 241 ? 6.871 -7.754 -18.787 1.00 48.78 241 GLN A N 1
ATOM 1871 C CA . GLN A 1 241 ? 6.143 -7.561 -20.029 1.00 48.78 241 GLN A CA 1
ATOM 1872 C C . GLN A 1 241 ? 6.130 -6.064 -20.293 1.00 48.78 241 GLN A C 1
ATOM 1874 O O . GLN A 1 241 ? 5.558 -5.292 -19.526 1.00 48.78 241 GLN A O 1
ATOM 1879 N N . ARG A 1 242 ? 6.798 -5.644 -21.369 1.00 47.41 242 ARG A N 1
ATOM 1880 C CA . ARG A 1 242 ? 6.619 -4.284 -21.870 1.00 47.41 242 ARG A CA 1
ATOM 1881 C C . ARG A 1 242 ? 5.133 -4.121 -22.174 1.00 47.41 242 ARG A C 1
ATOM 1883 O O . ARG A 1 242 ? 4.597 -4.860 -22.995 1.00 47.41 242 ARG A O 1
ATOM 1890 N N . HIS A 1 243 ? 4.478 -3.174 -21.520 1.00 49.28 243 HIS A N 1
ATOM 1891 C CA . HIS A 1 243 ? 3.182 -2.714 -21.989 1.00 49.28 243 HIS A CA 1
ATOM 1892 C C . HIS A 1 243 ? 3.395 -1.878 -23.259 1.00 49.28 243 HIS A C 1
ATOM 1894 O O . HIS A 1 243 ? 4.428 -1.221 -23.410 1.00 49.28 243 HIS A O 1
ATOM 1900 N N . GLY A 1 244 ? 2.418 -1.870 -24.167 1.00 48.47 244 GLY A N 1
ATOM 1901 C CA . GLY A 1 244 ? 2.472 -1.081 -25.405 1.00 48.47 244 GLY A CA 1
ATOM 1902 C C . GLY A 1 244 ? 2.506 0.441 -25.196 1.00 48.47 244 GLY A C 1
ATOM 1903 O O . GLY A 1 244 ? 2.558 1.185 -26.171 1.00 48.47 244 GLY A O 1
ATOM 1904 N N . CYS A 1 245 ? 2.466 0.928 -23.951 1.00 46.56 245 CYS A N 1
ATOM 1905 C CA . CYS A 1 245 ? 2.552 2.355 -23.667 1.00 46.56 245 CYS A CA 1
ATOM 1906 C C . CYS A 1 245 ? 3.988 2.876 -23.906 1.00 46.56 245 CYS A C 1
ATOM 1908 O O . CYS A 1 245 ? 4.949 2.270 -23.426 1.00 46.56 245 CYS A O 1
ATOM 1910 N N . PRO A 1 246 ? 4.147 3.998 -24.634 1.00 37.59 246 PRO A N 1
ATOM 1911 C CA . PRO A 1 246 ? 5.438 4.498 -25.124 1.00 37.59 246 PRO A CA 1
ATOM 1912 C C . PRO A 1 246 ? 6.390 4.986 -24.023 1.00 37.59 246 PRO A C 1
ATOM 1914 O O . PRO A 1 246 ? 7.590 5.118 -24.253 1.00 37.59 246 PRO A O 1
ATOM 1917 N N . THR A 1 247 ? 5.880 5.232 -22.821 1.00 39.06 247 THR A N 1
ATOM 1918 C CA . THR A 1 247 ? 6.662 5.589 -21.643 1.00 39.06 247 THR A CA 1
ATOM 1919 C C . THR A 1 247 ? 6.518 4.470 -20.624 1.00 39.06 247 THR A C 1
ATOM 1921 O O . THR A 1 247 ? 5.406 4.142 -20.232 1.00 39.06 247 THR A O 1
ATOM 1924 N N . GLY A 1 248 ? 7.624 3.902 -20.127 1.00 33.09 248 GLY A N 1
ATOM 1925 C CA . GLY A 1 248 ? 7.632 2.976 -18.972 1.00 33.09 248 GLY A CA 1
ATOM 1926 C C . GLY A 1 248 ? 7.201 3.622 -17.642 1.00 33.09 248 GLY A C 1
ATOM 1927 O O . GLY A 1 248 ? 7.550 3.145 -16.568 1.00 33.09 248 GLY A O 1
ATOM 1928 N N . ARG A 1 249 ? 6.507 4.758 -17.732 1.00 30.22 249 ARG A N 1
ATOM 1929 C CA . ARG A 1 249 ? 5.842 5.513 -16.682 1.00 30.22 249 ARG A CA 1
ATOM 1930 C C . ARG A 1 249 ? 4.433 5.792 -17.194 1.00 30.22 249 ARG A C 1
ATOM 1932 O O . ARG A 1 249 ? 4.301 6.362 -18.282 1.00 30.22 249 ARG A O 1
ATOM 1939 N N . MET A 1 250 ? 3.437 5.382 -16.420 1.00 36.25 250 MET A N 1
ATOM 1940 C CA . MET A 1 250 ? 2.147 6.066 -16.371 1.00 36.25 250 MET A CA 1
ATOM 1941 C C . MET A 1 250 ? 2.181 7.043 -15.207 1.00 36.25 250 MET A C 1
ATOM 1943 O O . MET A 1 250 ? 2.844 6.701 -14.198 1.00 36.25 250 MET A O 1
#

Secondary structure (DSSP, 8-state):
--------------------PPPPPPPS--EEEEE---EEE-TTTS--EE-TTS-EE---SGGGEEE--PPEEEEETTEEEE-TT-TTS-S-GGGTTT-PPP--EEEE-TTT-PEEEESS-TTSGGGGG-----EE-EEEEEEE-GGG----------PPEEEEEEETT-SBSS-SSPPPTTTSTTTS-GGG-STTT-SSPPEEEEEEE-HHHHHHHHHHHS-HHHHHHHHHHHHHS------S-SSS--

Radius of gyration: 25.69 Å; chains: 1; bounding box: 48×39×115 Å

Foldseek 3Di:
DDDDDDDDDDDDDDPDPPPPPDPPDDPPKDKDKDWDKDKDFACVVPPFDADPVRFTDGDLALVRIDIGGGWMWMDMLLAIDTPNPDPPPPPDPVVVVPPDDFAKDWDQGVVQRWIWMDRHDSNDRPSVPDPDDTATKFWDKDWFQPPPDPDPPDDPPRFTAIETAIDRHYPHSAGLAQPPPVQPVQQARPSRHPVVPDPDRGHHNYYHYDPNVSLVSLPVSDDPVCSSVSSSVVSNDPDPDDGPDPDPPD

Organism: NCBI:txid1670608

Sequence (250 aa):
MYKKLSSAAFSQPQRAAQDVPVPPEIPSQFSFLFQVSPLNPNYNYQIRRADLSGGWLPPNEPRSFTRESGPLYRWTDGVVDCINQNPEMPPNLSAWGGIPYSEASAFIQPETGKMLAVPFDVAIDNLRLSPYEWQTVGFHHFHTDNSSGGSASAAPHTGVRNLSCIDFAGEEPRLAAPGNTEWVDELLPRVYDYQASTPSPPESGGLCGKLTLILSLMAFSCTPQLLDGVLRYSFGRRVYQRHGCPTGRM

pLDDT: mean 73.01, std 17.31, range [30.22, 95.12]